Protein AF-K0SVZ2-F1 (afdb_monomer_lite)

Structure (mmCIF, N/CA/C/O backbone):
data_AF-K0SVZ2-F1
#
_entry.id   AF-K0SVZ2-F1
#
loop_
_atom_site.group_PDB
_atom_site.id
_atom_site.type_symbol
_atom_site.label_atom_id
_atom_site.label_alt_id
_atom_site.label_comp_id
_atom_site.label_asym_id
_atom_site.label_entity_id
_atom_site.label_seq_id
_atom_site.pdbx_PDB_ins_code
_atom_site.Cartn_x
_atom_site.Cartn_y
_atom_site.Cartn_z
_atom_site.occupancy
_atom_site.B_iso_or_equiv
_atom_site.auth_seq_id
_atom_site.auth_comp_id
_atom_site.auth_asym_id
_atom_site.auth_atom_id
_atom_site.pdbx_PDB_model_num
ATOM 1 N N . MET A 1 1 ? 4.435 -9.686 -27.972 1.00 65.00 1 MET A N 1
ATOM 2 C CA . MET A 1 1 ? 3.279 -8.766 -27.845 1.00 65.00 1 MET A CA 1
ATOM 3 C C . MET A 1 1 ? 3.495 -7.707 -26.755 1.00 65.00 1 MET A C 1
ATOM 5 O O . MET A 1 1 ? 3.325 -6.538 -27.063 1.00 65.00 1 MET A O 1
ATOM 9 N N . ILE A 1 2 ? 3.956 -8.059 -25.541 1.00 68.69 2 ILE A N 1
ATOM 10 C CA . ILE A 1 2 ? 4.248 -7.086 -24.456 1.00 68.69 2 ILE A CA 1
ATOM 11 C C . ILE A 1 2 ? 5.462 -6.188 -24.760 1.00 68.69 2 ILE A C 1
ATOM 13 O O . ILE A 1 2 ? 5.360 -4.976 -24.628 1.00 68.69 2 ILE A O 1
ATOM 17 N N . GLN A 1 3 ? 6.573 -6.741 -25.267 1.00 72.69 3 GLN A N 1
ATOM 18 C CA . GLN A 1 3 ? 7.786 -5.956 -25.575 1.00 72.69 3 GLN A CA 1
ATOM 19 C C . GLN A 1 3 ? 7.547 -4.804 -26.568 1.00 72.69 3 GLN A C 1
ATOM 21 O O . GLN A 1 3 ? 8.156 -3.748 -26.441 1.00 72.69 3 GLN A O 1
ATOM 26 N N . ASN A 1 4 ? 6.634 -4.971 -27.530 1.00 72.94 4 ASN A N 1
ATOM 27 C CA . ASN A 1 4 ? 6.289 -3.905 -28.477 1.00 72.94 4 ASN A CA 1
ATOM 28 C C . ASN A 1 4 ? 5.489 -2.776 -27.810 1.00 72.94 4 ASN A C 1
ATOM 30 O O . ASN A 1 4 ? 5.633 -1.627 -28.204 1.00 72.94 4 ASN A O 1
ATOM 34 N N . ARG A 1 5 ? 4.683 -3.092 -26.788 1.00 75.81 5 ARG A N 1
ATOM 35 C CA . ARG A 1 5 ? 3.925 -2.103 -26.005 1.00 75.81 5 ARG A CA 1
ATOM 36 C C . ARG A 1 5 ? 4.822 -1.370 -25.009 1.00 75.81 5 ARG A C 1
ATOM 38 O O . ARG A 1 5 ? 4.695 -0.163 -24.869 1.00 75.81 5 ARG A O 1
ATOM 45 N N . VAL A 1 6 ? 5.798 -2.068 -24.420 1.00 74.81 6 VAL A N 1
ATOM 46 C CA . VAL A 1 6 ? 6.861 -1.442 -23.612 1.00 74.81 6 VAL A CA 1
ATOM 47 C C . VAL A 1 6 ? 7.663 -0.448 -24.459 1.00 74.81 6 VAL A C 1
ATOM 49 O O . VAL A 1 6 ? 7.842 0.690 -24.051 1.00 74.81 6 VAL A O 1
ATOM 52 N N . LYS A 1 7 ? 8.055 -0.821 -25.687 1.00 75.19 7 LYS A N 1
ATOM 53 C CA . LYS A 1 7 ? 8.712 0.102 -26.637 1.00 75.19 7 LYS A CA 1
ATOM 54 C C . LYS A 1 7 ? 7.839 1.293 -27.050 1.00 75.19 7 LYS A C 1
ATOM 56 O O . LYS A 1 7 ? 8.374 2.307 -27.478 1.00 75.19 7 LYS A O 1
ATOM 61 N N . ALA A 1 8 ? 6.519 1.160 -26.946 1.00 81.19 8 ALA A N 1
ATOM 62 C CA . ALA A 1 8 ? 5.560 2.223 -27.223 1.00 81.19 8 ALA A CA 1
ATOM 63 C C . ALA A 1 8 ? 5.221 3.072 -25.980 1.00 81.19 8 ALA A C 1
ATOM 65 O O . ALA A 1 8 ? 4.276 3.854 -26.038 1.00 81.19 8 ALA A O 1
ATOM 66 N N . ASN A 1 9 ? 5.960 2.920 -24.872 1.00 85.19 9 ASN A N 1
ATOM 67 C CA . ASN A 1 9 ? 5.709 3.587 -23.590 1.00 85.19 9 ASN A CA 1
ATOM 68 C C . ASN A 1 9 ? 4.281 3.382 -23.055 1.00 85.19 9 ASN A C 1
ATOM 70 O O . ASN A 1 9 ? 3.698 4.284 -22.461 1.00 85.19 9 ASN A O 1
ATOM 74 N N . ASP A 1 10 ? 3.701 2.196 -23.260 1.00 92.44 10 ASP A N 1
ATOM 75 C CA . ASP A 1 10 ? 2.416 1.847 -22.654 1.00 92.44 10 ASP A CA 1
ATOM 76 C C . ASP A 1 10 ? 2.603 1.626 -21.136 1.00 92.44 10 ASP A C 1
ATOM 78 O O . ASP A 1 10 ? 3.259 0.646 -20.751 1.00 92.44 10 ASP A O 1
ATOM 82 N N . PRO A 1 11 ? 2.025 2.483 -20.267 1.00 91.25 11 PRO A N 1
ATOM 83 C CA . PRO A 1 11 ? 2.201 2.390 -18.819 1.00 91.25 11 PRO A CA 1
ATOM 84 C C . PRO A 1 11 ? 1.787 1.032 -18.246 1.00 91.25 11 PRO A C 1
ATOM 86 O O . PRO A 1 11 ? 2.435 0.520 -17.334 1.00 91.25 11 PRO A O 1
ATOM 89 N N . LEU A 1 12 ? 0.735 0.410 -18.793 1.00 91.44 12 LEU A N 1
ATOM 90 C CA . LEU A 1 12 ? 0.271 -0.900 -18.334 1.00 91.44 12 LEU A CA 1
ATOM 91 C C . LEU A 1 12 ? 1.289 -1.986 -18.674 1.00 91.44 12 LEU A C 1
ATOM 93 O O . LEU A 1 12 ? 1.567 -2.858 -17.854 1.00 91.44 12 LEU A O 1
ATOM 97 N N . ALA A 1 13 ? 1.870 -1.934 -19.874 1.00 91.94 13 ALA A N 1
ATOM 98 C CA . ALA A 1 13 ? 2.870 -2.908 -20.296 1.00 91.94 13 ALA A CA 1
ATOM 99 C C . ALA A 1 13 ? 4.167 -2.781 -19.483 1.00 91.94 13 ALA A C 1
ATOM 101 O O . ALA A 1 13 ? 4.749 -3.801 -19.116 1.00 91.94 13 ALA A O 1
ATOM 102 N N . ILE A 1 14 ? 4.588 -1.549 -19.181 1.00 92.75 14 ILE A N 1
ATOM 103 C CA . ILE A 1 14 ? 5.748 -1.257 -18.327 1.00 92.75 14 ILE A CA 1
ATOM 104 C C . ILE A 1 14 ? 5.503 -1.778 -16.906 1.00 92.75 14 ILE A C 1
ATOM 106 O O . ILE A 1 14 ? 6.320 -2.533 -16.382 1.00 92.75 14 ILE A O 1
ATOM 110 N N . HIS A 1 15 ? 4.340 -1.486 -16.317 1.00 93.50 15 HIS A N 1
ATOM 111 C CA . HIS A 1 15 ? 3.960 -2.016 -15.006 1.00 93.50 15 HIS A CA 1
ATOM 112 C C . HIS A 1 15 ? 3.927 -3.549 -14.982 1.00 93.50 15 HIS A C 1
ATOM 114 O O . HIS A 1 15 ? 4.463 -4.170 -14.065 1.00 93.50 15 HIS A O 1
ATOM 120 N N . HIS A 1 16 ? 3.357 -4.185 -16.008 1.00 93.12 16 HIS A N 1
ATOM 121 C CA . HIS A 1 16 ? 3.367 -5.643 -16.112 1.00 93.12 16 HIS A CA 1
ATOM 122 C C . HIS A 1 16 ? 4.784 -6.213 -16.205 1.00 93.12 16 HIS A C 1
ATOM 124 O O . HIS A 1 16 ? 5.052 -7.251 -15.602 1.00 93.12 16 HIS A O 1
ATOM 130 N N . LEU A 1 17 ? 5.697 -5.548 -16.913 1.00 92.50 17 LEU A N 1
ATOM 131 C CA . LEU A 1 17 ? 7.099 -5.955 -16.950 1.00 92.50 17 LEU A CA 1
ATOM 132 C C . LEU A 1 17 ? 7.754 -5.831 -15.566 1.00 92.50 17 LEU A C 1
ATOM 134 O O . LEU A 1 17 ? 8.456 -6.753 -15.157 1.00 92.50 17 LEU A O 1
ATOM 138 N N . GLY A 1 18 ? 7.465 -4.758 -14.822 1.00 93.31 18 GLY A N 1
ATOM 139 C CA . GLY A 1 18 ? 7.916 -4.596 -13.437 1.00 93.31 18 GLY A CA 1
ATOM 140 C C . GLY A 1 18 ? 7.448 -5.742 -12.538 1.00 93.31 18 GLY A C 1
ATOM 141 O O . GLY A 1 18 ? 8.243 -6.324 -11.805 1.00 93.31 18 GLY A O 1
ATOM 142 N N . LEU A 1 19 ? 6.185 -6.171 -12.668 1.00 93.12 19 LEU A N 1
ATOM 143 C CA . LEU A 1 19 ? 5.674 -7.351 -11.955 1.00 93.12 19 LEU A CA 1
ATOM 144 C C . LEU A 1 19 ? 6.422 -8.637 -12.336 1.00 93.12 19 LEU A C 1
ATOM 146 O O . LEU A 1 19 ? 6.677 -9.469 -11.469 1.00 93.12 19 LEU A O 1
ATOM 150 N N . CYS A 1 20 ? 6.798 -8.800 -13.608 1.00 93.38 20 CYS A N 1
ATOM 151 C CA . CYS A 1 20 ? 7.550 -9.974 -14.050 1.00 93.38 20 CYS A CA 1
ATOM 152 C C . CYS A 1 20 ? 8.951 -10.028 -13.427 1.00 93.38 20 CYS A C 1
ATOM 154 O O . CYS A 1 20 ? 9.360 -11.108 -13.005 1.00 93.38 20 CYS A O 1
ATOM 156 N N . TYR A 1 21 ? 9.649 -8.889 -13.330 1.00 93.62 21 TYR A N 1
ATOM 157 C CA . TYR A 1 21 ? 10.942 -8.798 -12.639 1.00 93.62 21 TYR A CA 1
ATOM 158 C C . TYR A 1 21 ? 10.810 -8.977 -11.128 1.00 93.62 21 TYR A C 1
ATOM 160 O O . TYR A 1 21 ? 11.647 -9.630 -10.520 1.00 93.62 21 TYR A O 1
ATOM 168 N N . ARG A 1 22 ? 9.733 -8.480 -10.519 1.00 91.19 22 ARG A N 1
ATOM 169 C CA . ARG A 1 22 ? 9.470 -8.686 -9.090 1.00 91.19 22 ARG A CA 1
ATOM 170 C C . ARG A 1 22 ? 9.273 -10.168 -8.748 1.00 91.19 22 ARG A C 1
ATOM 172 O O . ARG A 1 22 ? 9.804 -10.677 -7.762 1.00 91.19 22 ARG A O 1
ATOM 179 N N . ASP A 1 23 ? 8.478 -10.865 -9.558 1.00 89.69 23 ASP A N 1
ATOM 180 C CA . ASP A 1 23 ? 8.083 -12.248 -9.281 1.00 89.69 23 ASP A CA 1
ATOM 181 C C . ASP A 1 23 ? 9.070 -13.284 -9.842 1.00 89.69 23 ASP A C 1
ATOM 183 O O . ASP A 1 23 ? 9.100 -14.412 -9.350 1.00 89.69 23 ASP A O 1
ATOM 187 N N . GLY A 1 24 ? 9.907 -12.908 -10.816 1.00 89.94 24 GLY A N 1
ATOM 188 C CA . GLY A 1 24 ? 10.819 -13.822 -11.509 1.00 89.94 24 GLY A CA 1
ATOM 189 C C . GLY A 1 24 ? 10.078 -14.781 -12.443 1.00 89.94 24 GLY A C 1
ATOM 190 O O . GLY A 1 24 ? 10.291 -15.992 -12.408 1.00 89.94 24 GLY A O 1
ATOM 191 N N . ASN A 1 25 ? 9.142 -14.248 -13.232 1.00 90.25 25 ASN A N 1
ATOM 192 C CA . ASN A 1 25 ? 8.256 -15.034 -14.093 1.00 90.25 25 ASN A CA 1
ATOM 193 C C . ASN A 1 25 ? 8.609 -14.893 -15.581 1.00 90.25 25 ASN A C 1
ATOM 195 O O . ASN A 1 25 ? 9.320 -13.983 -15.998 1.00 90.25 25 ASN A O 1
ATOM 199 N N . HIS A 1 26 ? 8.071 -15.793 -16.412 1.00 86.25 26 HIS A N 1
ATOM 200 C CA . HIS A 1 26 ? 8.246 -15.780 -17.876 1.00 86.25 26 HIS A CA 1
ATOM 201 C C . HIS A 1 26 ? 9.707 -15.888 -18.354 1.00 86.25 26 HIS A C 1
ATOM 203 O O . HIS A 1 26 ? 10.053 -15.371 -19.415 1.00 86.25 26 HIS A O 1
ATOM 209 N N . GLY A 1 27 ? 10.552 -16.585 -17.587 1.00 85.44 27 GLY A N 1
ATOM 210 C CA . GLY A 1 27 ? 11.973 -16.759 -17.904 1.00 85.44 27 GLY A CA 1
ATOM 211 C C . GLY A 1 27 ? 12.846 -15.559 -17.531 1.00 85.44 27 GLY A C 1
ATOM 212 O O . GLY A 1 27 ? 13.993 -15.501 -17.961 1.00 85.44 27 GLY A O 1
ATOM 213 N N . LEU A 1 28 ? 12.309 -14.608 -16.760 1.00 90.25 28 LEU A N 1
ATOM 214 C CA . LEU A 1 28 ? 13.073 -13.527 -16.148 1.00 90.25 28 LEU A CA 1
ATOM 215 C C . LEU A 1 28 ? 13.474 -13.918 -14.727 1.00 90.25 28 LEU A C 1
ATOM 217 O O . LEU A 1 28 ? 12.681 -14.504 -13.993 1.00 90.25 28 LEU A O 1
ATOM 221 N N . GLU A 1 29 ? 14.699 -13.576 -14.345 1.00 91.31 29 GLU A N 1
ATOM 222 C CA . GLU A 1 29 ? 15.145 -13.678 -12.958 1.00 91.31 29 GLU A CA 1
ATOM 223 C C . GLU A 1 29 ? 14.556 -12.542 -12.119 1.00 91.31 29 GLU A C 1
ATOM 225 O O . GLU A 1 29 ? 14.142 -11.504 -12.648 1.00 91.31 29 GLU A O 1
ATOM 230 N N . LYS A 1 30 ? 14.496 -12.761 -10.803 1.00 92.06 30 LYS A N 1
ATOM 231 C CA . LYS A 1 30 ? 14.037 -11.733 -9.875 1.00 92.06 30 LYS A CA 1
ATOM 232 C C . LYS A 1 30 ? 15.029 -10.579 -9.840 1.00 92.06 30 LYS A C 1
ATOM 234 O O . LYS A 1 30 ? 16.208 -10.796 -9.582 1.00 92.06 30 LYS A O 1
ATOM 239 N N . ASP A 1 31 ? 14.526 -9.374 -10.053 1.00 93.56 31 ASP A N 1
ATOM 240 C CA . ASP A 1 31 ? 15.309 -8.142 -10.049 1.00 93.56 31 ASP A CA 1
ATOM 241 C C . ASP A 1 31 ? 14.443 -7.010 -9.484 1.00 93.56 31 ASP A C 1
ATOM 243 O O . ASP A 1 31 ? 13.622 -6.402 -10.177 1.00 93.56 31 ASP A O 1
ATOM 247 N N . MET A 1 32 ? 14.570 -6.794 -8.175 1.00 92.25 32 MET A N 1
ATOM 248 C CA . MET A 1 32 ? 13.762 -5.819 -7.446 1.00 92.25 32 MET A CA 1
ATOM 249 C C . MET A 1 32 ? 14.129 -4.369 -7.786 1.00 92.25 32 MET A C 1
ATOM 251 O O . MET A 1 32 ? 13.193 -3.611 -8.044 1.00 92.25 32 MET A O 1
ATOM 255 N N . PRO A 1 33 ? 15.420 -3.978 -7.887 1.00 93.62 33 PRO A N 1
ATOM 256 C CA . PRO A 1 33 ? 15.803 -2.656 -8.392 1.00 93.62 33 PRO A CA 1
ATOM 257 C C . PRO A 1 33 ? 15.157 -2.335 -9.738 1.00 93.62 33 PRO A C 1
ATOM 259 O O . PRO A 1 33 ? 14.519 -1.297 -9.905 1.00 93.62 33 PRO A O 1
ATOM 262 N N . ARG A 1 34 ? 15.219 -3.277 -10.683 1.00 93.44 34 ARG A N 1
ATOM 263 C CA . ARG A 1 34 ? 14.624 -3.086 -12.005 1.00 93.44 34 ARG A CA 1
ATOM 264 C C . ARG A 1 34 ? 13.102 -3.017 -11.970 1.00 93.44 34 ARG A C 1
ATOM 266 O O . ARG A 1 34 ? 12.497 -2.303 -12.768 1.00 93.44 34 ARG A O 1
ATOM 273 N N . ALA A 1 35 ? 12.463 -3.755 -11.065 1.00 94.06 35 ALA A N 1
ATOM 274 C CA . ALA A 1 35 ? 11.027 -3.638 -10.852 1.00 94.06 35 ALA A CA 1
ATOM 275 C C . ALA A 1 35 ? 10.647 -2.234 -10.349 1.00 94.06 35 ALA A C 1
ATOM 277 O O . ALA A 1 35 ? 9.667 -1.680 -10.848 1.00 94.06 35 ALA A O 1
ATOM 278 N N . VAL A 1 36 ? 11.426 -1.648 -9.428 1.00 94.69 36 VAL A N 1
ATOM 279 C CA . VAL A 1 36 ? 11.222 -0.270 -8.940 1.00 94.69 36 VAL A CA 1
ATOM 280 C C . VAL A 1 36 ? 11.305 0.726 -10.091 1.00 94.69 36 VAL A C 1
ATOM 282 O O . VAL A 1 36 ? 10.336 1.448 -10.303 1.00 94.69 36 VAL A O 1
ATOM 285 N N . GLU A 1 37 ? 12.375 0.697 -10.889 1.00 95.12 37 GLU A N 1
ATOM 286 C CA . GLU A 1 37 ? 12.551 1.606 -12.037 1.00 95.12 37 GLU A CA 1
ATOM 287 C C . GLU A 1 37 ? 11.355 1.557 -13.003 1.00 95.12 37 GLU A C 1
ATOM 289 O O . GLU A 1 37 ? 10.846 2.580 -13.462 1.00 95.12 37 GLU A O 1
ATOM 294 N N . LEU A 1 38 ? 10.856 0.352 -13.294 1.00 95.25 38 LEU A N 1
ATOM 295 C CA . LEU A 1 38 ? 9.699 0.168 -14.170 1.00 95.25 38 LEU A CA 1
ATOM 296 C C . LEU A 1 38 ? 8.403 0.675 -13.528 1.00 95.25 38 LEU A C 1
ATOM 298 O O . LEU A 1 38 ? 7.547 1.228 -14.220 1.00 95.25 38 LEU A O 1
ATOM 302 N N . PHE A 1 39 ? 8.223 0.503 -12.219 1.00 96.19 39 PHE A N 1
ATOM 303 C CA . PHE A 1 39 ? 7.063 1.061 -11.530 1.00 96.19 39 PHE A CA 1
ATOM 304 C C . PHE A 1 39 ? 7.123 2.590 -11.449 1.00 96.19 39 PHE A C 1
ATOM 306 O O . PHE A 1 39 ? 6.091 3.223 -11.661 1.00 96.19 39 PHE A O 1
ATOM 313 N N . GLU A 1 40 ? 8.293 3.189 -11.220 1.00 95.19 40 GLU A N 1
ATOM 314 C CA . GLU A 1 40 ? 8.491 4.644 -11.273 1.00 95.19 40 GLU A CA 1
ATOM 315 C C . GLU A 1 40 ? 8.136 5.178 -12.660 1.00 95.19 40 GLU A C 1
ATOM 317 O O . GLU A 1 40 ? 7.279 6.053 -12.783 1.00 95.19 40 GLU A O 1
ATOM 322 N N . GLN A 1 41 ? 8.661 4.554 -13.717 1.00 95.00 41 GLN A N 1
ATOM 323 C CA . GLN A 1 41 ? 8.337 4.924 -15.092 1.00 95.00 41 GLN A CA 1
ATOM 324 C C . GLN A 1 41 ? 6.830 4.809 -15.386 1.00 95.00 41 GLN A C 1
ATOM 326 O O . GLN A 1 41 ? 6.236 5.687 -16.012 1.00 95.00 41 GLN A O 1
ATOM 331 N N . ALA A 1 42 ? 6.174 3.735 -14.936 1.00 93.94 42 ALA A N 1
ATOM 332 C CA . ALA A 1 42 ? 4.732 3.578 -15.113 1.00 93.94 42 ALA A CA 1
ATOM 333 C C . ALA A 1 42 ? 3.932 4.639 -14.335 1.00 93.94 42 ALA A C 1
ATOM 335 O O . ALA A 1 42 ? 2.911 5.119 -14.836 1.00 93.94 42 ALA A O 1
ATOM 336 N N . ALA A 1 43 ? 4.387 5.021 -13.138 1.00 94.12 43 ALA A N 1
ATOM 337 C CA . ALA A 1 43 ? 3.778 6.071 -12.328 1.00 94.12 43 ALA A CA 1
ATOM 338 C C . ALA A 1 43 ? 3.917 7.454 -12.987 1.00 94.12 43 ALA A C 1
ATOM 340 O O . ALA A 1 43 ? 2.929 8.184 -13.073 1.00 94.12 43 ALA A O 1
ATOM 341 N N . GLU A 1 44 ? 5.092 7.782 -13.533 1.00 94.25 44 GLU A N 1
ATOM 342 C CA . GLU A 1 44 ? 5.344 9.017 -14.293 1.00 94.25 44 GLU A CA 1
ATOM 343 C C . GLU A 1 44 ? 4.456 9.127 -15.537 1.00 94.25 44 GLU A C 1
ATOM 345 O O . GLU A 1 44 ? 3.956 10.201 -15.870 1.00 94.25 44 GLU A O 1
ATOM 350 N N . LEU A 1 45 ? 4.183 7.994 -16.189 1.00 92.19 45 LEU A N 1
ATOM 351 C CA . LEU A 1 45 ? 3.248 7.891 -17.311 1.00 92.19 45 LEU A CA 1
ATOM 352 C C . LEU A 1 45 ? 1.767 7.933 -16.882 1.00 92.19 45 LEU A C 1
ATOM 354 O O . LEU A 1 45 ? 0.870 7.809 -17.719 1.00 92.19 45 LEU A O 1
ATOM 358 N N . GLY A 1 46 ? 1.489 8.119 -15.590 1.00 90.94 46 GLY A N 1
ATOM 359 C CA . GLY A 1 46 ? 0.151 8.319 -15.038 1.00 90.94 46 GLY A CA 1
ATOM 360 C C . GLY A 1 46 ? -0.550 7.045 -14.565 1.00 90.94 46 GLY A C 1
ATOM 361 O O . GLY A 1 46 ? -1.746 7.090 -14.246 1.00 90.94 46 GLY A O 1
ATOM 362 N N . LEU A 1 47 ? 0.142 5.901 -14.491 1.00 93.19 47 LEU A N 1
ATOM 363 C CA . LEU A 1 47 ? -0.462 4.677 -13.974 1.00 93.19 47 LEU A CA 1
ATOM 364 C C . LEU A 1 47 ? -0.601 4.729 -12.456 1.00 93.19 47 LEU A C 1
ATOM 366 O O . LEU A 1 47 ? 0.321 4.449 -11.696 1.00 93.19 47 LEU A O 1
ATOM 370 N N . LYS A 1 48 ? -1.824 4.986 -12.008 1.00 92.62 48 LYS A N 1
ATOM 371 C CA . LYS A 1 48 ? -2.159 5.087 -10.583 1.00 92.62 48 LYS A CA 1
ATOM 372 C C . LYS A 1 48 ? -1.848 3.812 -9.790 1.00 92.62 48 LYS A C 1
ATOM 374 O O . LYS A 1 48 ? -1.498 3.906 -8.620 1.00 92.62 48 LYS A O 1
ATOM 379 N N . GLU A 1 49 ? -1.986 2.636 -10.408 1.00 91.69 49 GLU A N 1
ATOM 380 C CA . GLU A 1 49 ? -1.698 1.350 -9.753 1.00 91.69 49 GLU A CA 1
ATOM 381 C C . GLU A 1 49 ? -0.207 1.193 -9.417 1.00 91.69 49 GLU A C 1
ATOM 383 O O . GLU A 1 49 ? 0.133 0.578 -8.406 1.00 91.69 49 GLU A O 1
ATOM 388 N N . ALA A 1 50 ? 0.684 1.805 -10.204 1.00 94.06 50 ALA A N 1
ATOM 389 C CA . ALA A 1 50 ? 2.119 1.725 -9.967 1.00 94.06 50 ALA A CA 1
ATOM 390 C C . ALA A 1 50 ? 2.509 2.328 -8.609 1.00 94.06 50 ALA A C 1
ATOM 392 O O . ALA A 1 50 ? 3.354 1.768 -7.919 1.00 94.06 50 ALA A O 1
ATOM 393 N N . HIS A 1 51 ? 1.814 3.377 -8.153 1.00 95.44 51 HIS A N 1
ATOM 394 C CA . HIS A 1 51 ? 2.019 3.930 -6.813 1.00 95.44 51 HIS A CA 1
ATOM 395 C C . HIS A 1 51 ? 1.703 2.933 -5.695 1.00 95.44 51 HIS A C 1
ATOM 397 O O . HIS A 1 51 ? 2.404 2.907 -4.692 1.00 95.44 51 HIS A O 1
ATOM 403 N N . LEU A 1 52 ? 0.703 2.059 -5.854 1.00 94.56 52 LEU A N 1
ATOM 404 C CA . LEU A 1 52 ? 0.466 1.011 -4.858 1.00 94.56 52 LEU A CA 1
ATOM 405 C C . LEU A 1 52 ? 1.656 0.041 -4.794 1.00 94.56 52 LEU A C 1
ATOM 407 O O . LEU A 1 52 ? 2.033 -0.388 -3.708 1.00 94.56 52 LEU A O 1
ATOM 411 N N . LYS A 1 53 ? 2.255 -0.300 -5.944 1.00 94.69 53 LYS A N 1
ATOM 412 C CA . LYS A 1 53 ? 3.434 -1.176 -5.992 1.00 94.69 53 LYS A CA 1
ATOM 413 C C . LYS A 1 53 ? 4.665 -0.495 -5.409 1.00 94.69 53 LYS A C 1
ATOM 415 O O . LYS A 1 53 ? 5.312 -1.110 -4.576 1.00 94.69 53 LYS A O 1
ATOM 420 N N . LEU A 1 54 ? 4.937 0.759 -5.761 1.00 94.25 54 LEU A N 1
ATOM 421 C CA . LEU A 1 54 ? 6.042 1.533 -5.184 1.00 94.25 54 LEU A CA 1
ATOM 422 C C . LEU A 1 54 ? 5.903 1.687 -3.668 1.00 94.25 54 LEU A C 1
ATOM 424 O O . LEU A 1 54 ? 6.880 1.505 -2.952 1.00 94.25 54 LEU A O 1
ATOM 428 N N . GLY A 1 55 ? 4.682 1.928 -3.179 1.00 93.31 55 GLY A N 1
ATOM 429 C CA . GLY A 1 55 ? 4.391 1.945 -1.747 1.00 93.31 55 GLY A CA 1
ATOM 430 C C . GLY A 1 55 ? 4.834 0.656 -1.059 1.00 93.31 55 GLY A C 1
ATOM 431 O O . GLY A 1 55 ? 5.488 0.723 -0.029 1.00 93.31 55 GLY A O 1
ATOM 432 N N . TYR A 1 56 ? 4.560 -0.505 -1.668 1.00 91.69 56 TYR A N 1
ATOM 433 C CA . TYR A 1 56 ? 5.064 -1.781 -1.162 1.00 91.69 56 TYR A CA 1
ATOM 434 C C . TYR A 1 56 ? 6.583 -1.890 -1.228 1.00 91.69 56 TYR A C 1
ATOM 436 O O . TYR A 1 56 ? 7.168 -2.378 -0.274 1.00 91.69 56 TYR A O 1
ATOM 444 N N . MET A 1 57 ? 7.208 -1.480 -2.336 1.00 91.31 57 MET A N 1
ATOM 445 C CA . MET A 1 57 ? 8.649 -1.661 -2.557 1.00 91.31 57 MET A CA 1
ATOM 446 C C . MET A 1 57 ? 9.518 -0.912 -1.544 1.00 91.31 57 MET A C 1
ATOM 448 O O . MET A 1 57 ? 10.602 -1.389 -1.237 1.00 91.31 57 MET A O 1
ATOM 452 N N . PHE A 1 58 ? 9.046 0.225 -1.030 1.00 91.38 58 PHE A N 1
ATOM 453 C CA . PHE A 1 58 ? 9.763 1.014 -0.024 1.00 91.38 58 PHE A CA 1
ATOM 454 C C . PHE A 1 58 ? 9.298 0.749 1.416 1.00 91.38 58 PHE A C 1
ATOM 456 O O . PHE A 1 58 ? 9.831 1.352 2.347 1.00 91.38 58 PHE A O 1
ATOM 463 N N . ASP A 1 59 ? 8.294 -0.111 1.607 1.00 86.50 59 ASP A N 1
ATOM 464 C CA . ASP A 1 59 ? 7.713 -0.406 2.914 1.00 86.50 59 ASP A CA 1
ATOM 465 C C . ASP A 1 59 ? 8.707 -1.191 3.776 1.00 86.50 59 ASP A C 1
ATOM 467 O O . ASP A 1 59 ? 8.989 -2.356 3.511 1.00 86.50 59 ASP A O 1
ATOM 471 N N . GLU A 1 60 ? 9.205 -0.582 4.852 1.00 79.94 60 GLU A N 1
ATOM 472 C CA . GLU A 1 60 ? 10.187 -1.205 5.750 1.00 79.94 60 GLU A CA 1
ATOM 473 C C . GLU A 1 60 ? 9.676 -2.487 6.422 1.00 79.94 60 GLU A C 1
ATOM 475 O O . GLU A 1 60 ? 10.471 -3.305 6.892 1.00 79.94 60 GLU A O 1
ATOM 480 N N . THR A 1 61 ? 8.356 -2.699 6.462 1.00 74.62 61 THR A N 1
ATOM 481 C CA . THR A 1 61 ? 7.777 -3.950 6.967 1.00 74.62 61 THR A CA 1
ATOM 482 C C . THR A 1 61 ? 7.975 -5.126 6.006 1.00 74.62 61 THR A C 1
ATOM 484 O O . THR A 1 61 ? 7.822 -6.281 6.414 1.00 74.62 61 THR A O 1
ATOM 487 N N . ILE A 1 62 ? 8.349 -4.856 4.750 1.00 74.19 62 ILE A N 1
ATOM 488 C CA . ILE A 1 62 ? 8.588 -5.838 3.695 1.00 74.19 62 ILE A CA 1
ATOM 489 C C . ILE A 1 62 ? 9.995 -5.623 3.126 1.00 74.19 62 ILE A C 1
ATOM 491 O O . ILE A 1 62 ? 10.220 -4.773 2.276 1.00 74.19 62 ILE A O 1
ATOM 495 N N . ALA A 1 63 ? 10.960 -6.431 3.563 1.00 73.75 63 ALA A N 1
ATOM 496 C CA . ALA A 1 63 ? 12.309 -6.361 3.012 1.00 73.75 63 ALA A CA 1
ATOM 497 C C . ALA A 1 63 ? 12.377 -7.015 1.622 1.00 73.75 63 ALA A C 1
ATOM 499 O O . ALA A 1 63 ? 11.985 -8.175 1.452 1.00 73.75 63 ALA A O 1
ATOM 500 N N . TYR A 1 64 ? 12.929 -6.286 0.653 1.00 81.31 64 TYR A N 1
ATOM 501 C CA . TYR A 1 64 ? 13.245 -6.793 -0.675 1.00 81.31 64 TYR A CA 1
ATOM 502 C C . TYR A 1 64 ? 14.746 -6.711 -0.938 1.00 81.31 64 TYR A C 1
ATOM 504 O O . TYR A 1 64 ? 15.365 -5.667 -0.745 1.00 81.31 64 TYR A O 1
ATOM 512 N N . ASP A 1 65 ? 15.332 -7.810 -1.411 1.00 82.19 65 ASP A N 1
ATOM 513 C CA . ASP A 1 65 ? 16.758 -7.850 -1.726 1.00 82.19 65 ASP A CA 1
ATOM 514 C C . ASP A 1 65 ? 17.104 -6.814 -2.808 1.00 82.19 65 ASP A C 1
ATOM 516 O O . ASP A 1 65 ? 16.526 -6.815 -3.898 1.00 82.19 65 ASP A O 1
ATOM 520 N N . GLY A 1 66 ? 18.065 -5.938 -2.504 1.00 81.25 66 GLY A N 1
ATOM 521 C CA . GLY A 1 66 ? 18.570 -4.920 -3.428 1.00 81.25 66 GLY A CA 1
ATOM 522 C C . GLY A 1 66 ? 17.759 -3.623 -3.494 1.00 81.25 66 GLY A C 1
ATOM 523 O O . GLY A 1 66 ? 18.134 -2.745 -4.262 1.00 81.25 66 GLY A O 1
ATOM 524 N N . VAL A 1 67 ? 16.690 -3.467 -2.709 1.00 85.50 67 VAL A N 1
ATOM 525 C CA . VAL A 1 67 ? 15.938 -2.205 -2.621 1.00 85.50 67 VAL A CA 1
ATOM 526 C C . VAL A 1 67 ? 16.153 -1.589 -1.248 1.00 85.50 67 VAL A C 1
ATOM 528 O O . VAL A 1 67 ? 15.893 -2.224 -0.227 1.00 85.50 67 VAL A O 1
ATOM 531 N N . ASP A 1 68 ? 16.628 -0.346 -1.232 1.00 87.12 68 ASP A N 1
ATOM 532 C CA . ASP A 1 68 ? 16.718 0.430 -0.002 1.00 87.12 68 ASP A CA 1
ATOM 533 C C . ASP A 1 68 ? 15.308 0.840 0.429 1.00 87.12 68 ASP A C 1
ATOM 535 O O . ASP A 1 68 ? 14.591 1.527 -0.305 1.00 87.12 68 ASP A O 1
ATOM 539 N N . ASN A 1 69 ? 14.908 0.409 1.622 1.00 84.31 69 ASN A N 1
ATOM 540 C CA . ASN A 1 69 ? 13.620 0.793 2.181 1.00 84.31 69 ASN A CA 1
ATOM 541 C C . ASN A 1 69 ? 13.621 2.287 2.534 1.00 84.31 69 ASN A C 1
ATOM 543 O O . ASN A 1 69 ? 14.619 2.827 3.016 1.00 84.31 69 ASN A O 1
ATOM 547 N N . ASP A 1 70 ? 12.481 2.942 2.330 1.00 91.38 70 ASP A N 1
ATOM 548 C CA . ASP A 1 70 ? 12.279 4.345 2.679 1.00 91.38 70 ASP A CA 1
ATOM 549 C C . ASP A 1 70 ? 10.817 4.546 3.068 1.00 91.38 70 ASP A C 1
ATOM 551 O O . ASP A 1 70 ? 9.927 4.718 2.225 1.00 91.38 70 ASP A O 1
ATOM 555 N N . MET A 1 71 ? 10.561 4.541 4.377 1.00 90.75 71 MET A N 1
ATOM 556 C CA . MET A 1 71 ? 9.202 4.658 4.889 1.00 90.75 71 MET A CA 1
ATOM 557 C C . MET A 1 71 ? 8.493 5.942 4.455 1.00 90.75 71 MET A C 1
ATOM 559 O O . MET A 1 71 ? 7.267 5.957 4.316 1.00 90.75 71 MET A O 1
ATOM 563 N N . SER A 1 72 ? 9.243 7.023 4.233 1.00 93.31 72 SER A N 1
ATOM 564 C CA . SER A 1 72 ? 8.665 8.304 3.827 1.00 93.31 72 SER A CA 1
ATOM 565 C C . SER A 1 72 ? 8.135 8.207 2.400 1.00 93.31 72 SER A C 1
ATOM 567 O O . SER A 1 72 ? 6.978 8.551 2.153 1.00 93.31 72 SER A O 1
ATOM 569 N N . LYS A 1 73 ? 8.918 7.621 1.484 1.00 93.38 73 LYS A N 1
ATOM 570 C CA . LYS A 1 73 ? 8.466 7.331 0.112 1.00 93.38 73 LYS A CA 1
ATOM 571 C C . LYS A 1 73 ? 7.298 6.352 0.081 1.00 93.38 73 LYS A C 1
ATOM 573 O O . LYS A 1 73 ? 6.359 6.540 -0.696 1.00 93.38 73 LYS A O 1
ATOM 578 N N . ALA A 1 74 ? 7.319 5.329 0.938 1.00 94.12 74 ALA A N 1
ATOM 579 C CA . ALA A 1 74 ? 6.211 4.384 1.049 1.00 94.12 74 ALA A CA 1
ATOM 580 C C . ALA A 1 74 ? 4.901 5.108 1.405 1.00 94.12 74 ALA A C 1
ATOM 582 O O . ALA A 1 74 ? 3.882 4.923 0.732 1.00 94.12 74 ALA A O 1
ATOM 583 N N . ILE A 1 75 ? 4.939 5.987 2.415 1.00 95.31 75 ILE A N 1
ATOM 584 C CA . ILE A 1 75 ? 3.790 6.803 2.830 1.00 95.31 75 ILE A CA 1
ATOM 585 C C . ILE A 1 75 ? 3.315 7.699 1.686 1.00 95.31 75 ILE A C 1
ATOM 587 O O . ILE A 1 75 ? 2.121 7.694 1.393 1.00 95.31 75 ILE A O 1
ATOM 591 N N . GLU A 1 76 ? 4.206 8.417 1.002 1.00 96.31 76 GLU A N 1
ATOM 592 C CA . GLU A 1 76 ? 3.834 9.301 -0.113 1.00 96.31 76 GLU A CA 1
ATOM 593 C C . GLU A 1 76 ? 3.091 8.548 -1.226 1.00 96.31 76 GLU A C 1
ATOM 595 O O . GLU A 1 76 ? 2.025 8.970 -1.694 1.00 96.31 76 GLU A O 1
ATOM 600 N N . HIS A 1 77 ? 3.612 7.388 -1.623 1.00 96.94 77 HIS A N 1
ATOM 601 C CA . HIS A 1 77 ? 2.994 6.554 -2.645 1.00 96.94 77 HIS A CA 1
ATOM 602 C C . HIS A 1 77 ? 1.663 5.946 -2.192 1.00 96.94 77 HIS A C 1
ATOM 604 O O . HIS A 1 77 ? 0.692 5.948 -2.961 1.00 96.94 77 HIS A O 1
ATOM 610 N N . TYR A 1 78 ? 1.564 5.482 -0.945 1.00 96.44 78 TYR A N 1
ATOM 611 C CA . TYR A 1 78 ? 0.297 4.997 -0.411 1.00 96.44 78 TYR A CA 1
ATOM 612 C C . TYR A 1 78 ? -0.732 6.113 -0.239 1.00 96.44 78 TYR A C 1
ATOM 614 O O . TYR A 1 78 ? -1.907 5.885 -0.517 1.00 96.44 78 TYR A O 1
ATOM 622 N N . GLU A 1 79 ? -0.342 7.323 0.159 1.00 96.50 79 GLU A N 1
ATOM 623 C CA . GLU A 1 79 ? -1.249 8.471 0.221 1.00 96.50 79 GLU A CA 1
ATOM 624 C C . GLU A 1 79 ? -1.798 8.820 -1.157 1.00 96.50 79 GLU A C 1
ATOM 626 O O . GLU A 1 79 ? -3.001 9.070 -1.304 1.00 96.50 79 GLU A O 1
ATOM 631 N N . PHE A 1 80 ? -0.942 8.804 -2.181 1.00 95.94 80 PHE A N 1
ATOM 632 C CA . PHE A 1 80 ? -1.378 9.002 -3.554 1.00 95.94 80 PHE A CA 1
ATOM 633 C C . PHE A 1 80 ? -2.387 7.925 -3.969 1.00 95.94 80 PHE A C 1
ATOM 635 O O . PHE A 1 80 ? -3.497 8.248 -4.400 1.00 95.94 80 PHE A O 1
ATOM 642 N N . ALA A 1 81 ? -2.059 6.644 -3.784 1.00 94.56 81 ALA A N 1
ATOM 643 C CA . ALA A 1 81 ? -2.952 5.539 -4.128 1.00 94.56 81 ALA A CA 1
ATOM 644 C C . ALA A 1 81 ? -4.269 5.585 -3.319 1.00 94.56 81 ALA A C 1
ATOM 646 O O . ALA A 1 81 ? -5.357 5.401 -3.870 1.00 94.56 81 ALA A O 1
ATOM 647 N N . ALA A 1 82 ? -4.213 5.930 -2.034 1.00 94.62 82 ALA A N 1
ATOM 648 C CA . ALA A 1 82 ? -5.384 6.106 -1.183 1.00 94.62 82 ALA A CA 1
ATOM 649 C C . ALA A 1 82 ? -6.310 7.220 -1.695 1.00 94.62 82 ALA A C 1
ATOM 651 O O . ALA A 1 82 ? -7.530 7.032 -1.728 1.00 94.62 82 ALA A O 1
ATOM 652 N N . LYS A 1 83 ? -5.760 8.357 -2.146 1.00 94.38 83 LYS A N 1
ATOM 653 C CA . LYS A 1 83 ? -6.531 9.447 -2.779 1.00 94.38 83 LYS A CA 1
ATOM 654 C C . LYS A 1 83 ? -7.223 8.989 -4.065 1.00 94.38 83 LYS A C 1
ATOM 656 O O . LYS A 1 83 ? -8.326 9.442 -4.346 1.00 94.38 83 LYS A O 1
ATOM 661 N N . GLN A 1 84 ? -6.624 8.049 -4.797 1.00 91.94 84 GLN A N 1
ATOM 662 C CA . GLN A 1 84 ? -7.215 7.443 -5.998 1.00 91.94 84 GLN A CA 1
ATOM 663 C C . GLN A 1 84 ? -8.232 6.328 -5.701 1.00 91.94 84 GLN A C 1
ATOM 665 O O . GLN A 1 84 ? -8.781 5.746 -6.632 1.00 91.94 84 GLN A O 1
ATOM 670 N N . GLY A 1 85 ? -8.505 6.031 -4.428 1.00 90.00 85 GLY A N 1
ATOM 671 C CA . GLY A 1 85 ? -9.516 5.053 -4.031 1.00 90.00 85 GLY A CA 1
ATOM 672 C C . GLY A 1 85 ? -8.984 3.643 -3.782 1.00 90.00 85 GLY A C 1
ATOM 673 O O . GLY A 1 85 ? -9.778 2.770 -3.442 1.00 90.00 85 GLY A O 1
ATOM 674 N N . TYR A 1 86 ? -7.670 3.408 -3.874 1.00 93.88 86 TYR A N 1
ATOM 675 C CA . TYR A 1 86 ? -7.103 2.098 -3.553 1.00 93.88 86 TYR A CA 1
ATOM 676 C C . TYR A 1 86 ? -7.260 1.806 -2.060 1.00 93.88 86 TYR A C 1
ATOM 678 O O . TYR A 1 86 ? -6.573 2.373 -1.207 1.00 93.88 86 TYR A O 1
ATOM 686 N N . VAL A 1 87 ? -8.186 0.901 -1.747 1.00 95.19 87 VAL A N 1
ATOM 687 C CA . VAL A 1 87 ? -8.542 0.544 -0.369 1.00 95.19 87 VAL A CA 1
ATOM 688 C C . VAL A 1 87 ? -7.359 -0.093 0.360 1.00 95.19 87 VAL A C 1
ATOM 690 O O . VAL A 1 87 ? -7.073 0.248 1.503 1.00 95.19 87 VAL A O 1
ATOM 693 N N . ILE A 1 88 ? -6.598 -0.919 -0.357 1.00 94.31 88 ILE A N 1
ATOM 694 C CA . ILE A 1 88 ? -5.378 -1.558 0.138 1.00 94.31 88 ILE A CA 1
ATOM 695 C C . ILE A 1 88 ? -4.338 -0.517 0.590 1.00 94.31 88 ILE A C 1
ATOM 697 O O . ILE A 1 88 ? -3.762 -0.653 1.663 1.00 94.31 88 ILE A O 1
ATOM 701 N N . ALA A 1 89 ? -4.152 0.574 -0.164 1.00 95.25 89 ALA A N 1
ATOM 702 C CA . ALA A 1 89 ? -3.233 1.642 0.235 1.00 95.25 89 ALA A CA 1
ATOM 703 C C . ALA A 1 89 ? -3.680 2.329 1.536 1.00 95.25 89 ALA A C 1
ATOM 705 O O . ALA A 1 89 ? -2.859 2.624 2.402 1.00 95.25 89 ALA A O 1
ATOM 706 N N . ARG A 1 90 ? -4.995 2.539 1.714 1.00 95.69 90 ARG A N 1
ATOM 707 C CA . ARG A 1 90 ? -5.545 3.053 2.979 1.00 95.69 90 ARG A CA 1
ATOM 708 C C . ARG A 1 90 ? -5.303 2.089 4.134 1.00 95.69 90 ARG A C 1
ATOM 710 O O . ARG A 1 90 ? -4.956 2.549 5.215 1.00 95.69 90 ARG A O 1
ATOM 717 N N . HIS A 1 91 ? -5.474 0.787 3.923 1.00 96.44 91 HIS A N 1
ATOM 718 C CA . HIS A 1 91 ? -5.171 -0.213 4.944 1.00 96.44 91 HIS A CA 1
ATOM 719 C C . HIS A 1 91 ? -3.693 -0.173 5.355 1.00 96.44 91 HIS A C 1
ATOM 721 O O . HIS A 1 91 ? -3.406 -0.108 6.551 1.00 96.44 91 HIS A O 1
ATOM 727 N N . ASN A 1 92 ? -2.776 -0.120 4.385 1.00 95.44 92 ASN A N 1
ATOM 728 C CA . ASN A 1 92 ? -1.341 -0.071 4.659 1.00 95.44 92 ASN A CA 1
ATOM 729 C C . ASN A 1 92 ? -0.959 1.198 5.430 1.00 95.44 92 ASN A C 1
ATOM 731 O O . ASN A 1 92 ? -0.288 1.094 6.447 1.00 95.44 92 ASN A O 1
ATOM 735 N N . LEU A 1 93 ? -1.475 2.379 5.060 1.00 96.19 93 LEU A N 1
ATOM 736 C CA . LEU A 1 93 ? -1.281 3.600 5.862 1.00 96.19 93 LEU A CA 1
ATOM 737 C C . LEU A 1 93 ? -1.749 3.429 7.313 1.00 96.19 93 LEU A C 1
ATOM 739 O O . LEU A 1 93 ? -1.136 3.979 8.228 1.00 96.19 93 LEU A O 1
ATOM 743 N N . GLY A 1 94 ? -2.818 2.662 7.535 1.00 96.19 94 GLY A N 1
ATOM 744 C CA . GLY A 1 94 ? -3.273 2.301 8.873 1.00 96.19 94 GLY A CA 1
ATOM 745 C C . GLY A 1 94 ? -2.238 1.480 9.642 1.00 96.19 94 GLY A C 1
ATOM 746 O O . GLY A 1 94 ? -1.860 1.865 10.747 1.00 96.19 94 GLY A O 1
ATOM 747 N N . ALA A 1 95 ? -1.720 0.413 9.030 1.00 94.88 95 ALA A N 1
ATOM 748 C CA . ALA A 1 95 ? -0.699 -0.453 9.622 1.00 94.88 95 ALA A CA 1
ATOM 749 C C . ALA A 1 95 ? 0.613 0.294 9.915 1.00 94.88 95 ALA A C 1
ATOM 751 O O . ALA A 1 95 ? 1.185 0.153 10.995 1.00 94.88 95 ALA A O 1
ATOM 752 N N . ILE A 1 96 ? 1.044 1.159 8.997 1.00 93.56 96 ILE A N 1
ATOM 753 C CA . ILE A 1 96 ? 2.225 2.014 9.162 1.00 93.56 96 ILE A CA 1
ATOM 754 C C . ILE A 1 96 ? 2.069 2.909 10.390 1.00 93.56 96 ILE A C 1
ATOM 756 O O . ILE A 1 96 ? 2.921 2.925 11.276 1.00 93.56 96 ILE A O 1
ATOM 760 N N . ASN A 1 97 ? 0.942 3.617 10.477 1.00 94.56 97 ASN A N 1
ATOM 761 C CA . ASN A 1 97 ? 0.669 4.491 11.610 1.00 94.56 97 ASN A CA 1
ATOM 762 C C . ASN A 1 97 ? 0.537 3.719 12.921 1.00 94.56 97 ASN A C 1
ATOM 764 O O . ASN A 1 97 ? 0.933 4.230 13.964 1.00 94.56 97 ASN A O 1
ATOM 768 N N . TYR A 1 98 ? 0.014 2.495 12.883 1.00 93.56 98 TYR A N 1
ATOM 769 C CA . TYR A 1 98 ? -0.058 1.635 14.056 1.00 93.56 98 TYR A CA 1
ATOM 770 C C . TYR A 1 98 ? 1.343 1.292 14.575 1.00 93.56 98 TYR A C 1
ATOM 772 O O . TYR A 1 98 ? 1.626 1.493 15.754 1.00 93.56 98 TYR A O 1
ATOM 780 N N . ASN A 1 99 ? 2.242 0.873 13.681 1.00 90.75 99 ASN A N 1
ATOM 781 C CA . ASN A 1 99 ? 3.625 0.529 14.018 1.00 90.75 99 ASN A CA 1
ATOM 782 C C . ASN A 1 99 ? 4.428 1.737 14.525 1.00 90.75 99 ASN A C 1
ATOM 784 O O . ASN A 1 99 ? 5.281 1.589 15.396 1.00 90.75 99 ASN A O 1
ATOM 788 N N . MET A 1 100 ? 4.117 2.942 14.038 1.00 90.94 100 MET A N 1
ATOM 789 C CA . MET A 1 100 ? 4.691 4.201 14.533 1.00 90.94 100 MET A CA 1
ATOM 790 C C . MET A 1 100 ? 4.094 4.668 15.877 1.00 90.94 100 MET A C 1
ATOM 792 O O . MET A 1 100 ? 4.502 5.703 16.399 1.00 90.94 100 MET A O 1
ATOM 796 N N . GLY A 1 101 ? 3.113 3.953 16.440 1.00 92.50 101 GLY A N 1
ATOM 797 C CA . GLY A 1 101 ? 2.412 4.338 17.673 1.00 92.50 101 GLY A CA 1
ATOM 798 C C . GLY A 1 101 ? 1.337 5.418 17.484 1.00 92.50 101 GLY A C 1
ATOM 799 O O . GLY A 1 101 ? 0.714 5.866 18.448 1.00 92.50 101 GLY A O 1
ATOM 800 N N . ASN A 1 102 ? 1.053 5.814 16.243 1.00 94.62 102 ASN A N 1
ATOM 801 C CA . ASN A 1 102 ? 0.031 6.792 15.875 1.00 94.62 102 ASN A CA 1
ATOM 802 C C . ASN A 1 102 ? -1.362 6.139 15.790 1.00 94.62 102 ASN A C 1
ATOM 804 O O . ASN A 1 102 ? -2.057 6.232 14.774 1.00 94.62 102 ASN A O 1
ATOM 808 N N . TYR A 1 103 ? -1.812 5.498 16.873 1.00 93.25 103 TYR A N 1
ATOM 809 C CA . TYR A 1 103 ? -3.040 4.685 16.910 1.00 93.25 103 TYR A CA 1
ATOM 810 C C . TYR A 1 103 ? -4.306 5.435 16.469 1.00 93.25 103 TYR A C 1
ATOM 812 O O . TYR A 1 103 ? -5.194 4.864 15.837 1.00 93.25 103 TYR A O 1
ATOM 820 N N . GLY A 1 104 ? -4.399 6.734 16.767 1.00 93.50 104 GLY A N 1
ATOM 821 C CA . GLY A 1 104 ? -5.527 7.558 16.330 1.00 93.50 104 GLY A CA 1
ATOM 822 C C . GLY A 1 104 ? -5.586 7.734 14.810 1.00 93.50 104 GLY A C 1
ATOM 823 O O . GLY A 1 104 ? -6.676 7.745 14.237 1.00 93.50 104 GLY A O 1
ATOM 824 N N . LEU A 1 105 ? -4.430 7.853 14.151 1.00 94.81 105 LEU A N 1
ATOM 825 C CA . LEU A 1 105 ? -4.346 7.961 12.696 1.00 94.81 105 LEU A CA 1
ATOM 826 C C . LEU A 1 105 ? -4.523 6.586 12.040 1.00 94.81 105 LEU A C 1
ATOM 828 O O . LEU A 1 105 ? -5.286 6.472 11.081 1.00 94.81 105 LEU A O 1
ATOM 832 N N . ALA A 1 106 ? -3.942 5.539 12.632 1.00 95.94 106 ALA A N 1
ATOM 833 C CA . ALA A 1 106 ? -4.151 4.152 12.221 1.00 95.94 106 ALA A CA 1
ATOM 834 C C . ALA A 1 106 ? -5.643 3.799 12.147 1.00 95.94 106 ALA A C 1
ATOM 836 O O . ALA A 1 106 ? -6.160 3.423 11.092 1.00 95.94 106 ALA A O 1
ATOM 837 N N . ARG A 1 107 ? -6.371 4.058 13.243 1.00 95.06 107 ARG A N 1
ATOM 838 C CA . ARG A 1 107 ? -7.817 3.828 13.332 1.00 95.06 107 ARG A CA 1
ATOM 839 C C . ARG A 1 107 ? -8.592 4.597 12.266 1.00 95.06 107 ARG A C 1
ATOM 841 O O . ARG A 1 107 ? -9.516 4.043 11.683 1.00 95.06 107 ARG A O 1
ATOM 848 N N . LYS A 1 108 ? -8.232 5.854 11.980 1.00 95.81 108 LYS A N 1
ATOM 849 C CA . LYS A 1 108 ? -8.885 6.650 10.924 1.00 95.81 108 LYS A CA 1
ATOM 850 C C . LYS A 1 108 ? -8.709 6.014 9.546 1.00 95.81 108 LYS A C 1
ATOM 852 O O . LYS A 1 108 ? -9.689 5.872 8.817 1.00 95.81 108 LYS A O 1
ATOM 857 N N . HIS A 1 109 ? -7.489 5.613 9.197 1.00 97.12 109 HIS A N 1
ATOM 858 C CA . HIS A 1 109 ? -7.206 4.961 7.919 1.00 97.12 109 HIS A CA 1
ATOM 859 C C . HIS A 1 109 ? -7.965 3.640 7.769 1.00 97.12 109 HIS A C 1
ATOM 861 O O . HIS A 1 109 ? -8.644 3.431 6.758 1.00 97.12 109 HIS A O 1
ATOM 867 N N . TRP A 1 110 ? -7.935 2.792 8.798 1.00 97.56 110 TRP A N 1
ATOM 868 C CA . TRP A 1 110 ? -8.687 1.541 8.805 1.00 97.56 110 TRP A CA 1
ATOM 869 C C . TRP A 1 110 ? -10.198 1.757 8.789 1.00 97.56 110 TRP A C 1
ATOM 871 O O . TRP A 1 110 ? -10.894 1.015 8.106 1.00 97.56 110 TRP A O 1
AT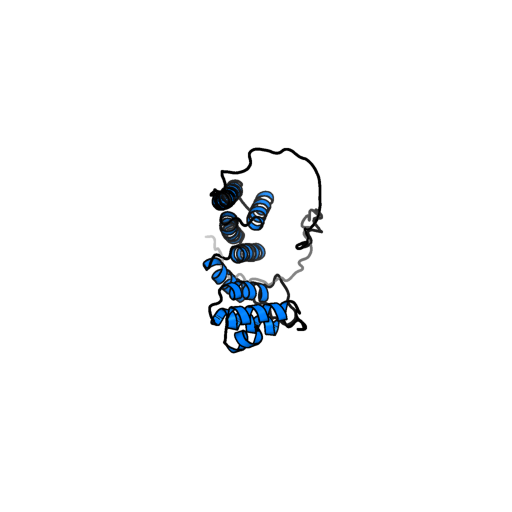OM 881 N N . MET A 1 111 ? -10.723 2.798 9.441 1.00 95.81 111 MET A N 1
ATOM 882 C CA . MET A 1 111 ? -12.156 3.110 9.419 1.00 95.81 111 MET A CA 1
ATOM 883 C C . MET A 1 111 ? -12.630 3.423 8.000 1.00 95.81 111 MET A C 1
ATOM 885 O O . MET A 1 111 ? -13.664 2.924 7.559 1.00 95.81 111 MET A O 1
ATOM 889 N N . ILE A 1 112 ? -11.863 4.233 7.266 1.00 95.38 112 ILE A N 1
ATOM 890 C CA . ILE A 1 112 ? -12.171 4.554 5.869 1.00 95.38 112 ILE A CA 1
ATOM 891 C C . ILE A 1 112 ? -12.078 3.287 5.012 1.00 95.38 112 ILE A C 1
ATOM 893 O O . ILE A 1 112 ? -12.962 3.033 4.205 1.00 95.38 112 ILE A O 1
ATOM 897 N N . SER A 1 113 ? -11.036 2.479 5.203 1.00 96.06 113 SER A N 1
ATOM 898 C CA . SER A 1 113 ? -10.838 1.221 4.477 1.00 96.06 113 SER A CA 1
ATOM 899 C C . SER A 1 113 ? -11.974 0.210 4.715 1.00 96.06 113 SER A C 1
ATOM 901 O O . SER A 1 113 ? -12.535 -0.340 3.767 1.00 96.06 113 SER A O 1
ATOM 903 N N . ALA A 1 114 ? -12.407 0.042 5.967 1.00 95.81 114 ALA A N 1
ATOM 904 C CA . ALA A 1 114 ? -13.530 -0.815 6.339 1.00 95.81 114 ALA A CA 1
ATOM 905 C C . ALA A 1 114 ? -14.855 -0.321 5.737 1.00 95.81 114 ALA A C 1
ATOM 907 O O . ALA A 1 114 ? -15.623 -1.118 5.203 1.00 95.81 114 ALA A O 1
ATOM 908 N N . LYS A 1 115 ? -15.096 0.999 5.741 1.00 94.31 115 LYS A N 1
ATOM 909 C CA . LYS A 1 115 ? -16.250 1.633 5.072 1.00 94.31 115 LYS A CA 1
ATOM 910 C C . LYS A 1 115 ? -16.248 1.462 3.551 1.00 94.31 115 LYS A C 1
ATOM 912 O O . LYS A 1 115 ? -17.285 1.652 2.934 1.00 94.31 115 LYS A O 1
ATOM 917 N N . LEU A 1 116 ? -15.112 1.103 2.956 1.00 92.31 116 LEU A N 1
ATOM 918 C CA . LEU A 1 116 ? -14.989 0.752 1.539 1.00 92.31 116 LEU A CA 1
ATOM 919 C C . LEU A 1 116 ? -15.084 -0.765 1.297 1.00 92.31 116 LEU A C 1
ATOM 921 O O . LEU A 1 116 ? -14.841 -1.220 0.185 1.00 92.31 116 LEU A O 1
ATOM 925 N N . GLY A 1 117 ? -15.431 -1.549 2.322 1.00 92.94 117 GLY A N 1
ATOM 926 C CA . GLY A 1 117 ? -15.648 -2.991 2.211 1.00 92.94 117 GLY A CA 1
ATOM 927 C C . GLY A 1 117 ? -14.405 -3.853 2.441 1.00 92.94 117 GLY A C 1
ATOM 928 O O . GLY A 1 117 ? -14.443 -5.044 2.146 1.00 92.94 117 GLY A O 1
ATOM 929 N N . PHE A 1 118 ? -13.305 -3.308 2.973 1.00 94.94 118 PHE A N 1
ATOM 930 C CA . PHE A 1 118 ? -12.116 -4.114 3.273 1.00 94.94 118 PHE A CA 1
ATOM 931 C C . PHE A 1 118 ? -12.198 -4.744 4.659 1.00 94.94 118 PHE A C 1
ATOM 933 O O . PHE A 1 118 ? -12.195 -4.054 5.683 1.00 94.94 118 PHE A O 1
ATOM 940 N N . LYS A 1 119 ? -12.288 -6.074 4.688 1.00 94.81 119 LYS A N 1
ATOM 941 C CA . LYS A 1 119 ? -12.546 -6.838 5.908 1.00 94.81 119 LYS A CA 1
ATOM 942 C C . LYS A 1 119 ? -11.356 -6.820 6.865 1.00 94.81 119 LYS A C 1
ATOM 944 O O . LYS A 1 119 ? -11.554 -6.728 8.068 1.00 94.81 119 LYS A O 1
ATOM 949 N N . GLU A 1 120 ? -10.137 -6.865 6.353 1.00 95.00 120 GLU A N 1
ATOM 950 C CA . GLU A 1 120 ? -8.923 -6.904 7.165 1.00 95.00 120 GLU A CA 1
ATOM 951 C C . GLU A 1 120 ? -8.818 -5.650 8.040 1.00 95.00 120 GLU A C 1
ATOM 953 O O . GLU A 1 120 ? -8.592 -5.756 9.237 1.00 95.00 120 GLU A O 1
ATOM 958 N N . SER A 1 121 ? -9.134 -4.469 7.493 1.00 96.44 121 SER A N 1
ATOM 959 C CA . SER A 1 121 ? -9.199 -3.235 8.290 1.00 96.44 121 SER A CA 1
ATOM 960 C C . SER A 1 121 ? -10.278 -3.253 9.373 1.00 96.44 121 SER A C 1
ATOM 962 O O . SER A 1 121 ? -10.116 -2.619 10.414 1.00 96.44 121 SER A O 1
ATOM 964 N N . LEU A 1 122 ? -11.392 -3.948 9.143 1.00 96.38 122 LEU A N 1
ATOM 965 C CA . LEU A 1 122 ? -12.417 -4.136 10.166 1.00 96.38 122 LEU A CA 1
ATOM 966 C C . LEU A 1 122 ? -11.918 -5.061 11.287 1.00 96.38 122 LEU A C 1
ATOM 968 O O . LEU A 1 122 ? -12.149 -4.774 12.464 1.00 96.38 122 LEU A O 1
ATOM 972 N N . ASP A 1 123 ? -11.225 -6.142 10.927 1.00 96.38 123 ASP A N 1
ATOM 973 C CA . ASP A 1 123 ? -10.607 -7.063 11.882 1.00 96.38 123 ASP A CA 1
ATOM 974 C C . ASP A 1 123 ? -9.504 -6.358 12.702 1.00 96.38 123 ASP A C 1
ATOM 976 O O . ASP A 1 123 ? -9.435 -6.562 13.914 1.00 96.38 123 ASP A O 1
ATOM 980 N N . ASP A 1 124 ? -8.732 -5.441 12.110 1.00 96.75 124 ASP A N 1
ATOM 981 C CA . ASP A 1 124 ? -7.739 -4.641 12.844 1.00 96.75 124 ASP A CA 1
ATOM 982 C C . ASP A 1 124 ? -8.387 -3.686 13.858 1.00 96.7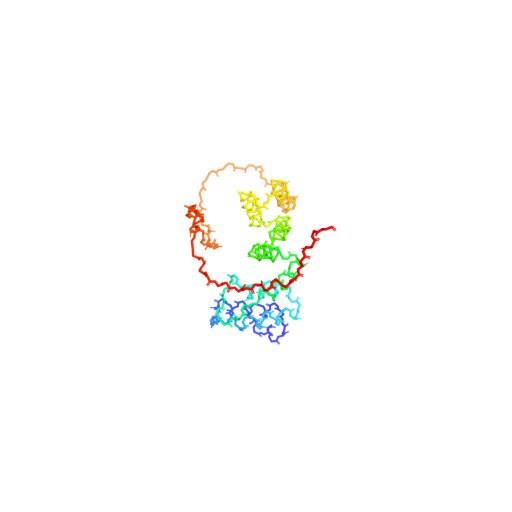5 124 ASP A C 1
ATOM 984 O O . ASP A 1 124 ? -7.948 -3.591 15.004 1.00 96.75 124 ASP A O 1
ATOM 988 N N . ILE A 1 125 ? -9.483 -3.007 13.493 1.00 95.75 125 ILE A N 1
ATOM 989 C CA . ILE A 1 125 ? -10.230 -2.146 14.432 1.00 95.75 125 ILE A CA 1
ATOM 990 C C . ILE A 1 125 ? -10.814 -2.973 15.583 1.00 95.75 125 ILE A C 1
ATOM 992 O O . ILE A 1 125 ? -10.865 -2.507 16.725 1.00 95.75 125 ILE A O 1
ATOM 996 N N . LYS A 1 126 ? -11.255 -4.203 15.301 1.00 95.56 126 LYS A N 1
ATOM 997 C CA . LYS A 1 126 ? -11.708 -5.139 16.331 1.00 95.56 126 LYS A CA 1
ATOM 998 C C . LYS A 1 126 ? -10.569 -5.501 17.280 1.00 95.56 126 LYS A C 1
ATOM 1000 O O . LYS A 1 126 ? -10.782 -5.464 18.490 1.00 95.56 126 LYS A O 1
ATOM 1005 N N . ASP A 1 127 ? -9.394 -5.832 16.753 1.00 95.31 127 ASP A N 1
ATOM 1006 C CA . ASP A 1 127 ? -8.216 -6.155 17.561 1.00 95.31 127 ASP A CA 1
AT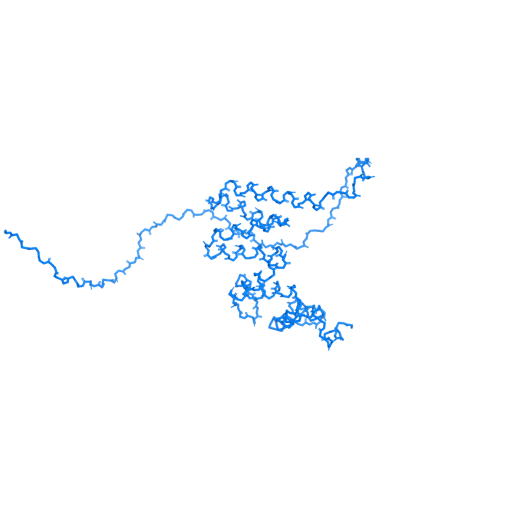OM 1007 C C . ASP A 1 127 ? -7.830 -4.943 18.444 1.00 95.31 127 ASP A C 1
ATOM 1009 O O . ASP A 1 127 ? -7.716 -5.100 19.661 1.00 95.31 127 ASP A O 1
ATOM 1013 N N . MET A 1 128 ? -7.825 -3.712 17.905 1.00 93.88 128 MET A N 1
ATOM 1014 C CA . MET A 1 128 ? -7.617 -2.482 18.696 1.00 93.88 128 MET A CA 1
ATOM 1015 C C . MET A 1 128 ? -8.637 -2.311 19.833 1.00 93.88 128 MET A C 1
ATOM 1017 O O . MET A 1 128 ? -8.289 -1.849 20.922 1.00 93.88 128 MET A O 1
ATOM 1021 N N . TYR A 1 129 ? -9.910 -2.640 19.598 1.00 93.56 129 TYR A N 1
ATOM 1022 C CA . TYR A 1 129 ? -10.947 -2.578 20.632 1.00 93.56 129 TYR A CA 1
ATOM 1023 C C . TYR A 1 129 ? -10.704 -3.612 21.737 1.00 93.56 129 TYR A C 1
ATOM 1025 O O . TYR A 1 129 ? -10.796 -3.281 22.919 1.00 93.56 129 TYR A O 1
ATOM 1033 N N . MET A 1 130 ? -10.360 -4.848 21.366 1.00 94.25 130 MET A N 1
ATOM 1034 C CA . MET A 1 130 ? -10.069 -5.923 22.321 1.00 94.25 130 MET A CA 1
ATOM 1035 C C . MET A 1 130 ? -8.853 -5.606 23.201 1.00 94.25 130 MET A C 1
ATOM 1037 O O . MET A 1 130 ? -8.805 -6.028 24.354 1.00 94.25 130 MET A O 1
ATOM 1041 N N . GLU A 1 131 ? -7.902 -4.836 22.676 1.00 92.50 131 GLU A N 1
ATOM 1042 C CA . GLU A 1 131 ? -6.715 -4.360 23.394 1.00 92.50 131 GLU A CA 1
ATOM 1043 C C . GLU A 1 131 ? -6.959 -3.063 24.191 1.00 92.50 131 GLU A C 1
ATOM 1045 O O . GLU A 1 131 ? -6.066 -2.581 24.883 1.00 92.50 131 GLU A O 1
ATOM 1050 N N . GLY A 1 132 ? -8.168 -2.492 24.130 1.00 90.75 132 GLY A N 1
ATOM 1051 C CA . GLY A 1 132 ? -8.531 -1.259 24.837 1.00 90.75 132 GLY A CA 1
ATOM 1052 C C . GLY A 1 132 ? -7.997 0.029 24.197 1.00 90.75 132 GLY A C 1
ATOM 1053 O O . GLY A 1 132 ? -8.087 1.094 24.804 1.00 90.75 132 GLY A O 1
ATOM 1054 N N . MET A 1 133 ? -7.466 -0.042 22.973 1.00 87.25 133 MET A N 1
ATOM 1055 C CA . MET A 1 133 ? -6.937 1.103 22.216 1.00 87.25 133 MET A CA 1
ATOM 1056 C C . MET A 1 133 ? -8.000 1.818 21.364 1.00 87.25 133 MET A C 1
ATOM 1058 O O . MET A 1 133 ? -7.775 2.928 20.873 1.00 87.25 133 MET A O 1
ATOM 1062 N N . ALA A 1 134 ? -9.160 1.188 21.169 1.00 89.06 134 ALA A N 1
ATOM 1063 C CA . ALA A 1 134 ? -10.311 1.752 20.469 1.00 89.06 134 ALA A CA 1
ATOM 1064 C C . ALA A 1 134 ? -11.589 1.626 21.305 1.00 89.06 134 ALA A C 1
ATOM 1066 O O . ALA A 1 134 ? -11.717 0.756 22.168 1.00 89.06 134 ALA A O 1
ATOM 1067 N N . LEU A 1 135 ? -12.560 2.499 21.037 1.00 89.62 135 LEU A N 1
ATOM 1068 C CA . LEU A 1 135 ? -13.848 2.467 21.714 1.00 89.62 135 LEU A CA 1
ATOM 1069 C C . LEU A 1 135 ? -14.769 1.427 21.072 1.00 89.62 135 LEU A C 1
ATOM 1071 O O . LEU A 1 135 ? -14.721 1.168 19.870 1.00 89.62 135 LEU A O 1
ATOM 1075 N N . LYS A 1 136 ? -15.708 0.896 21.861 1.00 91.50 136 LYS A N 1
ATOM 1076 C CA . LYS A 1 136 ? -16.778 0.027 21.343 1.00 91.50 136 LYS A CA 1
ATOM 1077 C C . LYS A 1 136 ? -17.590 0.713 20.234 1.00 91.50 136 LYS A C 1
ATOM 1079 O O . LYS A 1 136 ? -18.034 0.045 19.303 1.00 91.50 136 LYS A O 1
ATOM 1084 N N . SER A 1 137 ? -17.782 2.031 20.337 1.00 91.88 137 SER A N 1
ATOM 1085 C CA . SER A 1 137 ? -18.453 2.840 19.315 1.00 91.88 137 SER A CA 1
ATOM 1086 C C . SER A 1 137 ? -17.687 2.857 17.993 1.00 91.88 137 SER A C 1
ATOM 1088 O O . SER A 1 137 ? -18.322 2.732 16.953 1.00 91.88 137 SER A O 1
ATOM 1090 N N . ASP A 1 138 ? -16.350 2.929 18.028 1.00 90.69 138 ASP A N 1
ATOM 1091 C CA . ASP A 1 138 ? -15.517 2.910 16.820 1.00 90.69 138 ASP A CA 1
ATOM 1092 C C . ASP A 1 138 ? -15.696 1.582 16.070 1.00 90.69 138 ASP A C 1
ATOM 1094 O O . ASP A 1 138 ? -15.945 1.561 14.867 1.00 90.69 138 ASP A O 1
ATOM 1098 N N . TYR A 1 139 ? -15.633 0.456 16.787 1.00 92.44 139 TYR A N 1
ATOM 1099 C CA . TYR A 1 139 ? -15.829 -0.859 16.175 1.00 92.44 139 TYR A CA 1
ATOM 1100 C C . TYR A 1 139 ? -17.250 -1.039 15.619 1.00 92.44 139 TYR A C 1
ATOM 1102 O O . TYR A 1 139 ? -17.422 -1.545 14.509 1.00 92.44 139 TYR A O 1
ATOM 1110 N N . ALA A 1 140 ? -18.274 -0.591 16.352 1.00 93.94 140 ALA A N 1
ATOM 1111 C CA . ALA A 1 140 ? -19.654 -0.621 15.869 1.00 93.94 140 ALA A CA 1
ATOM 1112 C C . ALA A 1 140 ? -19.839 0.216 14.590 1.00 93.94 140 ALA A C 1
ATOM 1114 O O . ALA A 1 140 ? -20.516 -0.225 13.659 1.00 93.94 140 ALA A O 1
ATOM 1115 N N . GLU A 1 141 ? -19.204 1.387 14.516 1.00 94.75 141 GLU A N 1
ATOM 1116 C CA . GLU A 1 141 ? -19.217 2.236 13.325 1.00 94.75 141 GLU A CA 1
ATOM 1117 C C . GLU A 1 141 ? -18.525 1.558 12.133 1.00 94.75 141 GLU A C 1
ATOM 1119 O O . GLU A 1 141 ? -19.080 1.544 11.031 1.00 94.75 141 GLU A O 1
ATOM 1124 N N . ALA A 1 142 ? -17.359 0.942 12.348 1.00 93.50 142 ALA A N 1
ATOM 1125 C CA . ALA A 1 142 ? -16.635 0.205 11.312 1.00 93.50 142 ALA A CA 1
ATOM 1126 C C . ALA A 1 142 ? -17.462 -0.967 10.762 1.00 93.50 142 ALA A C 1
ATOM 1128 O O . ALA A 1 142 ? -17.583 -1.124 9.546 1.00 93.50 142 ALA A O 1
ATOM 1129 N N . MET A 1 143 ? -18.082 -1.752 11.651 1.00 93.56 143 MET A N 1
ATOM 1130 C CA . MET A 1 143 ? -18.972 -2.863 11.291 1.00 93.56 143 MET A CA 1
ATOM 1131 C C . MET A 1 143 ? -20.151 -2.392 10.442 1.00 93.56 143 MET A C 1
ATOM 1133 O O . MET A 1 143 ? -20.472 -3.017 9.430 1.00 93.56 143 MET A O 1
ATOM 1137 N N . HIS A 1 144 ? -20.798 -1.298 10.851 1.00 93.81 144 HIS A N 1
ATOM 1138 C CA . HIS A 1 144 ? -21.927 -0.722 10.127 1.00 93.81 144 HIS A CA 1
ATOM 1139 C C . HIS A 1 144 ? -21.506 -0.241 8.733 1.00 93.81 144 HIS A C 1
ATOM 1141 O O . HIS A 1 144 ? -22.149 -0.583 7.742 1.00 93.81 144 HIS A O 1
ATOM 1147 N N . GLY A 1 145 ? -20.388 0.484 8.646 1.00 92.88 145 GLY A N 1
ATOM 1148 C CA . GLY A 1 145 ? -19.813 0.939 7.382 1.00 92.88 145 GLY A CA 1
ATOM 1149 C C . GLY A 1 145 ? -19.503 -0.203 6.415 1.00 92.88 145 GLY A C 1
ATOM 1150 O O . GLY A 1 145 ? -19.930 -0.170 5.265 1.00 92.88 145 GLY A O 1
ATOM 1151 N N . TYR A 1 146 ? -18.824 -1.242 6.901 1.00 92.62 146 TYR A N 1
ATOM 1152 C CA . TYR A 1 146 ? -18.496 -2.435 6.119 1.00 92.62 146 TYR A CA 1
ATOM 1153 C C . TYR A 1 146 ? -19.747 -3.169 5.612 1.00 92.62 146 T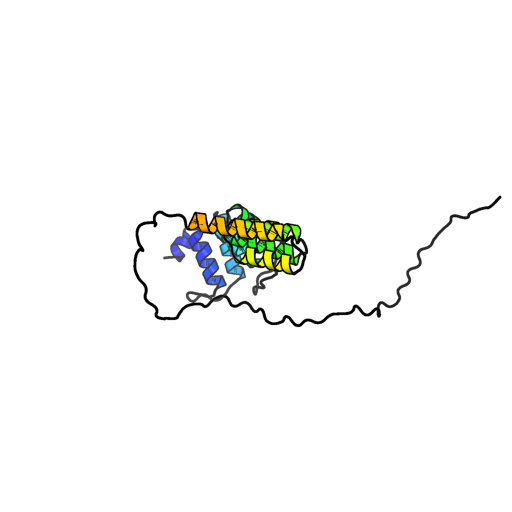YR A C 1
ATOM 1155 O O . TYR A 1 146 ? -19.814 -3.578 4.453 1.00 92.62 146 TYR A O 1
ATOM 1163 N N . HIS A 1 147 ? -20.772 -3.315 6.459 1.00 91.69 147 HIS A N 1
ATOM 1164 C CA . HIS A 1 147 ? -22.032 -3.936 6.048 1.00 91.69 147 HIS A CA 1
ATOM 1165 C C . HIS A 1 147 ? -22.750 -3.132 4.963 1.00 91.69 147 HIS A C 1
ATOM 1167 O O . HIS A 1 147 ? -23.301 -3.728 4.041 1.00 91.69 147 HIS A O 1
ATOM 1173 N N . ASN A 1 148 ? -22.742 -1.802 5.060 1.00 92.00 148 ASN A N 1
ATOM 1174 C CA . ASN A 1 148 ? -23.357 -0.943 4.052 1.00 92.00 148 ASN A CA 1
ATOM 1175 C C . ASN A 1 148 ? -22.624 -1.040 2.716 1.00 92.00 148 ASN A C 1
ATOM 1177 O O . ASN A 1 148 ? -23.281 -1.264 1.706 1.00 92.00 148 ASN A O 1
ATOM 1181 N N . ALA A 1 149 ? -21.288 -1.008 2.719 1.00 89.19 149 ALA A N 1
ATOM 1182 C CA . ALA A 1 149 ? -20.492 -1.211 1.510 1.00 89.19 149 ALA A CA 1
ATOM 1183 C C . ALA A 1 149 ? -20.846 -2.535 0.808 1.00 89.19 149 ALA A C 1
ATOM 1185 O O . ALA A 1 149 ? -21.077 -2.567 -0.398 1.00 89.19 149 ALA A O 1
ATOM 1186 N N . ASN A 1 150 ? -20.978 -3.626 1.568 1.00 85.25 150 ASN A N 1
ATOM 1187 C CA . ASN A 1 150 ? -21.338 -4.932 1.010 1.00 85.25 150 ASN A CA 1
ATOM 1188 C C . ASN A 1 150 ? -22.793 -5.016 0.532 1.00 85.25 150 ASN A C 1
ATOM 1190 O O . ASN A 1 150 ? -23.075 -5.720 -0.433 1.00 85.25 150 ASN A O 1
ATOM 1194 N N . LYS A 1 151 ? -23.724 -4.323 1.195 1.00 84.38 151 LYS A N 1
ATOM 1195 C CA . LYS A 1 151 ? -25.128 -4.252 0.764 1.00 84.38 151 LYS A CA 1
ATOM 1196 C C . LYS A 1 151 ? -25.299 -3.421 -0.498 1.00 84.38 151 LYS A C 1
ATOM 1198 O O . LYS A 1 151 ? -26.088 -3.808 -1.350 1.00 84.38 151 LYS A O 1
ATOM 1203 N N . GLU A 1 152 ? -24.573 -2.318 -0.632 1.00 75.75 152 GLU A N 1
ATOM 1204 C CA . GLU A 1 152 ? -24.557 -1.507 -1.853 1.00 75.75 152 GLU A CA 1
ATOM 1205 C C . GLU A 1 152 ? -23.936 -2.283 -3.018 1.00 75.75 152 GLU A C 1
ATOM 1207 O O . GLU A 1 152 ? -24.481 -2.276 -4.115 1.00 75.75 152 GLU A O 1
ATOM 1212 N N . MET A 1 153 ? -22.871 -3.050 -2.763 1.00 63.75 153 MET A N 1
ATOM 1213 C CA . MET A 1 153 ? -22.307 -3.984 -3.745 1.00 63.75 153 MET A CA 1
ATOM 1214 C C . MET A 1 153 ? -23.214 -5.198 -4.039 1.00 63.75 153 MET A C 1
ATOM 1216 O O . MET A 1 153 ? -23.013 -5.873 -5.046 1.00 63.75 153 MET A O 1
ATOM 1220 N N . GLY A 1 154 ? -24.187 -5.490 -3.166 1.00 59.47 154 GLY A N 1
ATOM 1221 C CA . GLY A 1 154 ? -25.072 -6.661 -3.221 1.00 59.47 154 GLY A CA 1
ATOM 1222 C C . GLY A 1 154 ? -26.556 -6.369 -3.492 1.00 59.47 154 GLY A C 1
ATOM 1223 O O . GLY A 1 154 ? -27.361 -7.293 -3.412 1.00 59.47 154 GLY A O 1
ATOM 1224 N N . SER A 1 155 ? -26.937 -5.123 -3.790 1.00 42.91 155 SER A N 1
ATOM 1225 C CA . SER A 1 155 ? -28.318 -4.724 -4.124 1.00 42.91 155 SER A CA 1
ATOM 1226 C C . SER A 1 155 ? -28.539 -4.696 -5.651 1.00 42.91 155 SER A C 1
ATOM 1228 O O . SER A 1 155 ? -27.590 -4.447 -6.391 1.00 42.91 155 SER A O 1
ATOM 1230 N N . PRO A 1 156 ? -29.753 -5.003 -6.153 1.00 54.88 156 PRO A N 1
ATOM 1231 C CA . PRO A 1 156 ? -29.910 -6.095 -7.114 1.00 54.88 156 PRO A CA 1
ATOM 1232 C C . PRO A 1 156 ? -30.589 -5.718 -8.446 1.00 54.88 156 PRO A C 1
ATOM 1234 O O . PRO A 1 156 ? -31.771 -5.403 -8.477 1.00 54.88 156 PRO A O 1
ATOM 1237 N N . ASP A 1 157 ? -29.910 -5.993 -9.562 1.00 43.47 157 ASP A N 1
ATOM 1238 C CA . ASP A 1 157 ? -30.552 -6.506 -10.794 1.00 43.47 157 ASP A CA 1
ATOM 1239 C C . ASP A 1 157 ? -30.825 -8.033 -10.697 1.00 43.47 157 ASP A C 1
ATOM 1241 O O . ASP A 1 157 ? -31.109 -8.713 -11.679 1.00 43.47 157 ASP A O 1
ATOM 1245 N N . MET A 1 158 ? -30.716 -8.617 -9.499 1.00 48.75 158 MET A N 1
ATOM 1246 C CA . MET A 1 158 ? -30.714 -10.066 -9.249 1.00 48.75 158 MET A CA 1
ATOM 1247 C C . MET A 1 158 ? -31.785 -10.517 -8.242 1.00 48.75 158 MET A C 1
ATOM 1249 O O . MET A 1 158 ? -31.601 -11.505 -7.537 1.00 48.75 158 MET A O 1
ATOM 1253 N N . GLU A 1 159 ? -32.934 -9.845 -8.186 1.00 39.47 159 GLU A N 1
ATOM 1254 C CA . GLU A 1 159 ? -34.125 -10.370 -7.504 1.00 39.47 159 GLU A CA 1
ATOM 1255 C C . GLU A 1 159 ? -35.115 -10.936 -8.536 1.00 39.47 159 GLU A C 1
ATOM 1257 O O . GLU A 1 159 ? -36.202 -10.415 -8.752 1.00 39.47 159 GLU A O 1
ATOM 1262 N N . SER A 1 160 ? -34.709 -11.990 -9.256 1.00 36.94 160 SER A N 1
ATOM 1263 C CA . SER A 1 160 ? -35.636 -12.746 -10.122 1.00 36.94 160 SER A CA 1
ATOM 1264 C C . SER A 1 160 ? -35.284 -14.216 -10.367 1.00 36.94 160 SER A C 1
ATOM 1266 O O . SER A 1 160 ? -35.904 -14.854 -11.209 1.00 36.94 160 SER A O 1
ATOM 1268 N N . THR A 1 161 ? -34.332 -14.818 -9.651 1.00 37.41 161 THR A N 1
ATOM 1269 C CA . THR A 1 161 ? -34.118 -16.275 -9.743 1.00 37.41 161 THR A CA 1
ATOM 1270 C C . THR A 1 161 ? -33.398 -16.816 -8.515 1.00 37.41 161 THR A C 1
ATOM 1272 O O . THR A 1 161 ? -32.171 -16.847 -8.470 1.00 37.41 161 THR A O 1
ATOM 1275 N N . ARG A 1 162 ? -34.164 -17.301 -7.533 1.00 38.66 162 ARG A N 1
ATOM 1276 C CA . ARG A 1 162 ? -33.919 -18.582 -6.834 1.00 38.66 162 ARG A CA 1
ATOM 1277 C C . ARG A 1 162 ? -34.955 -18.796 -5.731 1.00 38.66 162 ARG A C 1
ATOM 1279 O O . ARG A 1 162 ? -34.637 -18.967 -4.560 1.00 38.66 162 ARG A O 1
ATOM 1286 N N . GLU A 1 163 ? -36.212 -18.894 -6.148 1.00 37.94 163 GLU A N 1
ATOM 1287 C CA . GLU A 1 163 ? -37.058 -19.925 -5.558 1.00 37.94 163 GLU A CA 1
ATOM 1288 C C . GLU A 1 163 ? -36.522 -21.292 -6.010 1.00 37.94 163 GLU A C 1
ATOM 1290 O O . GLU A 1 163 ? -36.270 -21.522 -7.193 1.00 37.94 163 GLU A O 1
ATOM 1295 N N . GLY A 1 164 ? -36.338 -22.199 -5.051 1.00 36.84 164 GLY A N 1
ATOM 1296 C CA . GLY A 1 164 ? -36.177 -23.628 -5.301 1.00 36.84 164 GLY A CA 1
ATOM 1297 C C . GLY A 1 164 ? -34.752 -24.107 -5.581 1.00 36.84 164 GLY A C 1
ATOM 1298 O O . GLY A 1 164 ? -34.321 -24.195 -6.730 1.00 36.84 164 GLY A O 1
ATOM 1299 N N . LYS A 1 165 ? -34.076 -24.602 -4.540 1.00 34.94 165 LYS A N 1
ATOM 1300 C CA . LYS A 1 165 ? -33.839 -26.050 -4.373 1.00 34.94 165 LYS A CA 1
ATOM 1301 C C . LYS A 1 165 ? -32.883 -26.315 -3.217 1.00 34.94 165 LYS A C 1
ATOM 1303 O O . LYS A 1 165 ? -31.687 -26.048 -3.293 1.00 34.94 165 LYS A O 1
ATOM 1308 N N . ASP A 1 166 ? -33.433 -26.976 -2.210 1.00 40.03 166 ASP A N 1
ATOM 1309 C CA . ASP A 1 166 ? -32.702 -27.885 -1.348 1.00 40.03 166 ASP A CA 1
ATOM 1310 C C . ASP A 1 166 ? -31.894 -28.882 -2.190 1.00 40.03 166 ASP A C 1
ATOM 1312 O O . ASP A 1 166 ? -32.456 -29.606 -3.020 1.00 40.03 166 ASP A O 1
ATOM 1316 N N . ARG A 1 167 ? -30.583 -28.963 -1.941 1.00 33.41 167 ARG A N 1
ATOM 1317 C CA . ARG A 1 167 ? -29.857 -30.238 -1.860 1.00 33.41 167 ARG A CA 1
ATOM 1318 C C . ARG A 1 167 ? -28.442 -30.042 -1.308 1.00 33.41 167 ARG A C 1
ATOM 1320 O O . ARG A 1 167 ? -27.643 -29.274 -1.828 1.00 33.41 167 ARG A O 1
ATOM 1327 N N . LYS A 1 168 ? -28.181 -30.788 -0.234 1.00 31.30 168 LYS A N 1
ATOM 1328 C CA . LYS A 1 168 ? -26.880 -31.071 0.384 1.00 31.30 168 LYS A CA 1
ATOM 1329 C C . LYS A 1 168 ? -25.901 -31.681 -0.633 1.00 31.30 168 LYS A C 1
ATOM 1331 O O . LYS A 1 168 ? -26.344 -32.445 -1.487 1.00 31.30 168 LYS A O 1
ATOM 1336 N N . GLY A 1 169 ? -24.597 -31.466 -0.431 1.00 28.14 169 GLY A N 1
ATOM 1337 C CA . GLY A 1 169 ? -23.539 -32.328 -0.981 1.00 28.14 169 GLY A CA 1
ATOM 1338 C C . GLY A 1 169 ? -22.337 -31.587 -1.571 1.00 28.14 169 GLY A C 1
ATOM 1339 O O . GLY A 1 169 ? -22.399 -31.151 -2.709 1.00 28.14 169 GLY A O 1
ATOM 1340 N N . GLU A 1 170 ? -21.293 -31.460 -0.748 1.00 27.50 170 GLU A N 1
ATOM 1341 C CA . GLU A 1 170 ? -19.843 -31.559 -1.023 1.00 27.50 170 GLU A CA 1
ATOM 1342 C C . GLU A 1 170 ? -19.244 -31.189 -2.399 1.00 27.50 170 GLU A C 1
ATOM 1344 O O . GLU A 1 170 ? -19.632 -31.718 -3.435 1.00 27.50 170 GLU A O 1
ATOM 1349 N N . LEU A 1 171 ? -18.176 -30.371 -2.345 1.00 29.88 171 LEU A N 1
ATOM 1350 C CA . LEU A 1 171 ? -16.783 -30.607 -2.813 1.00 29.88 171 LEU A CA 1
ATOM 1351 C C . LEU A 1 171 ? -16.110 -29.222 -2.983 1.00 29.88 171 LEU A C 1
ATOM 1353 O O . LEU A 1 171 ? -16.567 -28.395 -3.759 1.00 29.88 171 LEU A O 1
ATOM 1357 N N . SER A 1 172 ? -15.218 -28.789 -2.086 1.00 27.34 172 SER A N 1
ATOM 1358 C CA . SER A 1 172 ? -13.769 -29.072 -2.007 1.00 27.34 172 SER A CA 1
ATOM 1359 C C . SER A 1 172 ? -12.920 -28.449 -3.134 1.00 27.34 172 SER A C 1
ATOM 1361 O O . SER A 1 172 ? -13.023 -28.865 -4.283 1.00 27.34 172 SER A O 1
ATOM 1363 N N . GLY A 1 173 ? -11.999 -27.550 -2.752 1.00 28.38 173 GLY A N 1
ATOM 1364 C CA . GLY A 1 173 ? -10.944 -26.953 -3.594 1.00 28.38 173 GLY A CA 1
ATOM 1365 C C . GLY A 1 173 ? -11.394 -25.628 -4.218 1.00 28.38 173 GLY A C 1
ATOM 1366 O O . GLY A 1 173 ? -12.333 -25.609 -4.990 1.00 28.38 173 GLY A O 1
ATOM 1367 N N . ILE A 1 174 ? -10.816 -24.458 -3.944 1.00 32.34 174 ILE A N 1
ATOM 1368 C CA . ILE A 1 174 ? -9.400 -24.097 -3.822 1.00 32.34 174 ILE A CA 1
ATOM 1369 C C . ILE A 1 174 ? -9.320 -22.860 -2.900 1.00 32.34 174 ILE A C 1
ATOM 1371 O O . ILE A 1 174 ? -9.826 -21.797 -3.240 1.00 32.34 174 ILE A O 1
ATOM 1375 N N . SER A 1 175 ? -8.665 -22.989 -1.743 1.00 31.97 175 SER A N 1
ATOM 1376 C CA . SER A 1 175 ? -8.237 -21.863 -0.895 1.00 31.97 175 SER A CA 1
ATOM 1377 C C . SER A 1 175 ? -6.757 -22.052 -0.571 1.00 31.97 175 SER A C 1
ATOM 1379 O O . SER A 1 175 ? -6.406 -22.938 0.206 1.00 31.97 175 SER A O 1
ATOM 1381 N N . ARG A 1 176 ? -5.899 -21.253 -1.210 1.00 30.11 176 ARG A N 1
ATOM 1382 C CA . ARG A 1 176 ? -4.473 -20.975 -0.924 1.00 30.11 176 ARG A CA 1
ATOM 1383 C C . ARG A 1 176 ? -4.107 -19.901 -1.949 1.00 30.11 176 ARG A C 1
ATOM 1385 O O . ARG A 1 176 ? -4.212 -20.166 -3.136 1.00 30.11 176 ARG A O 1
ATOM 1392 N N . VAL A 1 177 ? -3.896 -18.645 -1.589 1.00 28.77 177 VAL A N 1
ATOM 1393 C CA . VAL A 1 177 ? -2.786 -18.053 -0.827 1.00 28.77 177 VAL A CA 1
ATOM 1394 C C . VAL A 1 177 ? -3.404 -16.832 -0.126 1.00 28.77 177 VAL A C 1
ATOM 1396 O O . VAL A 1 177 ? -4.131 -16.096 -0.776 1.00 28.77 177 VAL A O 1
ATOM 1399 N N . THR A 1 178 ? -3.394 -16.711 1.202 1.00 29.52 178 THR A N 1
ATOM 1400 C CA . THR A 1 178 ? -2.317 -16.061 1.967 1.00 29.52 178 THR A CA 1
ATOM 1401 C C . THR A 1 178 ? -2.325 -16.620 3.394 1.00 29.52 178 THR A C 1
ATOM 1403 O O . THR A 1 178 ? -3.234 -16.352 4.174 1.00 29.52 178 THR A O 1
ATOM 1406 N N . GLN A 1 179 ? -1.326 -17.426 3.749 1.00 29.58 179 GLN A N 1
ATOM 1407 C CA . GLN A 1 179 ? -0.991 -17.694 5.147 1.00 29.58 179 GLN A CA 1
ATOM 1408 C C . GLN A 1 179 ? 0.232 -16.845 5.467 1.00 29.58 179 GLN A C 1
ATOM 1410 O O . GLN A 1 179 ? 1.338 -17.206 5.073 1.00 29.58 179 GLN A O 1
ATOM 1415 N N . PHE A 1 180 ? 0.039 -15.730 6.172 1.00 29.36 180 PHE A N 1
ATOM 1416 C CA . PHE A 1 180 ? 1.125 -15.121 6.927 1.00 29.36 180 PHE A CA 1
ATOM 1417 C C . PHE A 1 180 ? 0.919 -15.425 8.411 1.00 29.36 180 PHE A C 1
ATOM 1419 O O . PHE A 1 180 ? -0.141 -15.213 8.998 1.00 29.36 180 PHE A O 1
ATOM 1426 N N . SER A 1 181 ? 1.950 -16.063 8.945 1.00 31.42 181 SER A N 1
ATOM 1427 C CA . SER A 1 181 ? 2.135 -16.623 10.275 1.00 31.42 181 SER A CA 1
ATOM 1428 C C . SER A 1 181 ? 1.566 -15.777 11.429 1.00 31.42 181 SER A C 1
ATOM 1430 O O . SER A 1 181 ? 2.168 -14.800 11.858 1.00 31.42 181 SER A O 1
ATOM 1432 N N . ARG A 1 182 ? 0.455 -16.225 12.034 1.00 35.78 182 ARG A N 1
ATOM 1433 C CA . ARG A 1 182 ? 0.173 -16.001 13.464 1.00 35.78 182 ARG A CA 1
ATOM 1434 C C . ARG A 1 182 ? 0.629 -17.251 14.229 1.00 35.78 182 ARG A C 1
ATOM 1436 O O . ARG A 1 182 ? -0.164 -18.155 14.482 1.00 35.78 182 ARG A O 1
ATOM 1443 N N . ARG A 1 183 ? 1.910 -17.324 14.600 1.00 31.22 183 ARG A N 1
ATOM 1444 C CA . ARG A 1 183 ? 2.427 -18.279 15.598 1.00 31.22 183 ARG A CA 1
ATOM 1445 C C . ARG A 1 183 ? 3.327 -17.530 16.575 1.00 31.22 183 ARG A C 1
ATOM 1447 O O . ARG A 1 183 ? 4.398 -17.085 16.192 1.00 31.22 183 ARG A O 1
ATOM 1454 N N . GLY A 1 184 ? 2.867 -17.394 17.822 1.00 27.00 184 GLY A N 1
ATOM 1455 C CA . GLY A 1 184 ? 3.669 -16.820 18.907 1.00 27.00 184 GLY A CA 1
ATOM 1456 C C . GLY A 1 184 ? 2.939 -15.934 19.922 1.00 27.00 184 GLY A C 1
ATOM 1457 O O . GLY A 1 184 ? 3.557 -15.025 20.453 1.00 27.00 184 GLY A O 1
ATOM 1458 N N . ARG A 1 185 ? 1.652 -16.159 20.230 1.00 37.22 185 ARG A N 1
ATOM 1459 C CA . ARG A 1 185 ? 1.051 -15.595 21.455 1.00 37.22 185 ARG A CA 1
ATOM 1460 C C . ARG A 1 185 ? 1.384 -16.508 22.636 1.00 37.22 185 ARG A C 1
ATOM 1462 O O . ARG A 1 185 ? 0.684 -17.485 22.880 1.00 37.22 185 ARG A O 1
ATOM 1469 N N . GLY A 1 186 ? 2.475 -16.193 23.329 1.00 26.55 186 GLY A N 1
ATOM 1470 C CA . GLY A 1 186 ? 2.785 -16.687 24.666 1.00 26.55 186 GLY A CA 1
ATOM 1471 C C . GLY A 1 186 ? 2.603 -15.550 25.663 1.00 26.55 186 GLY A C 1
ATOM 1472 O O . GLY A 1 186 ? 3.396 -14.618 25.696 1.00 26.55 186 GLY A O 1
ATOM 1473 N N . SER A 1 187 ? 1.548 -15.624 26.464 1.00 37.06 187 SER A N 1
ATOM 1474 C CA . SER A 1 187 ? 1.320 -14.785 27.636 1.00 37.06 187 SER A CA 1
ATOM 1475 C C . SER A 1 187 ? 2.488 -14.908 28.620 1.00 37.06 187 SER A C 1
ATOM 1477 O O . SER A 1 187 ? 2.595 -15.917 29.312 1.00 37.06 187 SER A O 1
ATOM 1479 N N . HIS A 1 188 ? 3.349 -13.894 28.697 1.00 29.39 188 HIS A N 1
ATOM 1480 C CA . HIS A 1 188 ? 4.244 -13.689 29.834 1.00 29.39 188 HIS A CA 1
ATOM 1481 C C . HIS A 1 188 ? 4.022 -12.280 30.376 1.00 29.39 188 HIS A C 1
ATOM 1483 O O . HIS A 1 188 ? 4.387 -11.279 29.766 1.00 29.39 188 HIS A O 1
ATOM 1489 N N . SER A 1 189 ? 3.378 -12.240 31.541 1.00 31.59 189 SER A N 1
ATOM 1490 C CA . SER A 1 189 ? 3.418 -11.118 32.469 1.00 31.59 189 SER A CA 1
ATOM 1491 C C . SER A 1 189 ? 4.885 -10.801 32.766 1.00 31.59 189 SER A C 1
ATOM 1493 O O . SER A 1 189 ? 5.580 -11.604 33.385 1.00 31.59 189 SER A O 1
ATOM 1495 N N . LEU A 1 190 ? 5.373 -9.658 32.289 1.00 29.66 190 LEU A N 1
ATOM 1496 C CA . LEU A 1 190 ? 6.654 -9.108 32.713 1.00 29.66 190 LEU A CA 1
ATOM 1497 C C . LEU A 1 190 ? 6.378 -8.060 33.786 1.00 29.66 190 LEU A C 1
ATOM 1499 O O . LEU A 1 190 ? 6.112 -6.892 33.516 1.00 29.66 190 LEU A O 1
ATOM 1503 N N . THR A 1 191 ? 6.447 -8.512 35.034 1.00 30.16 191 THR A N 1
ATOM 1504 C CA . THR A 1 191 ? 6.786 -7.670 36.177 1.00 30.16 191 THR A CA 1
ATOM 1505 C C . THR A 1 191 ? 8.109 -6.961 35.880 1.00 30.16 191 THR A C 1
ATOM 1507 O O . THR A 1 191 ? 9.158 -7.603 35.817 1.00 30.16 191 THR A O 1
ATOM 1510 N N . LEU A 1 192 ? 8.064 -5.643 35.680 1.00 30.11 192 LEU A N 1
ATOM 1511 C CA . LEU A 1 192 ? 9.247 -4.788 35.581 1.00 30.11 192 LEU A CA 1
ATOM 1512 C C . LEU A 1 192 ? 9.985 -4.802 36.925 1.00 30.11 192 LEU A C 1
ATOM 1514 O O . LEU A 1 192 ? 9.584 -4.158 37.894 1.00 30.11 192 LEU A O 1
ATOM 1518 N N . ASN A 1 193 ? 11.057 -5.588 36.972 1.00 25.77 193 ASN A N 1
ATOM 1519 C CA . ASN A 1 193 ? 11.975 -5.676 38.093 1.00 25.77 193 ASN A CA 1
ATOM 1520 C C . ASN A 1 193 ? 12.941 -4.480 38.029 1.00 25.77 193 ASN A C 1
ATOM 1522 O O . ASN A 1 193 ? 13.667 -4.305 37.051 1.00 25.77 193 ASN A O 1
ATOM 1526 N N . LYS A 1 194 ? 12.920 -3.631 39.061 1.00 37.16 194 LYS A N 1
ATOM 1527 C CA . LYS A 1 194 ? 13.880 -2.538 39.262 1.00 37.16 194 LYS A CA 1
ATOM 1528 C C . LYS A 1 194 ? 15.258 -3.128 39.568 1.00 37.16 194 LYS A C 1
ATOM 1530 O O . LYS A 1 194 ? 15.503 -3.492 40.710 1.00 37.16 194 LYS A O 1
ATOM 1535 N N . ALA A 1 195 ? 16.169 -3.159 38.602 1.00 31.88 195 ALA A N 1
ATOM 1536 C CA . ALA A 1 195 ? 17.611 -3.143 38.856 1.00 31.88 195 ALA A CA 1
ATOM 1537 C C . ALA A 1 195 ? 18.378 -2.914 37.549 1.00 31.88 195 ALA A C 1
ATOM 1539 O O . ALA A 1 195 ? 17.986 -3.428 36.511 1.00 31.88 195 ALA A O 1
ATOM 1540 N N . GLN A 1 196 ? 19.505 -2.205 37.660 1.00 33.97 196 GLN A N 1
ATOM 1541 C CA . GLN A 1 196 ? 20.503 -1.928 36.614 1.00 33.97 196 GLN A CA 1
ATOM 1542 C C . GLN A 1 196 ? 20.223 -0.741 35.681 1.00 33.97 196 GLN A C 1
ATOM 1544 O O . GLN A 1 196 ? 20.111 -0.882 34.473 1.00 33.97 196 GLN A O 1
ATOM 1549 N N . PHE A 1 197 ? 20.299 0.468 36.239 1.00 35.09 197 PHE A N 1
ATOM 1550 C CA . PHE A 1 197 ? 21.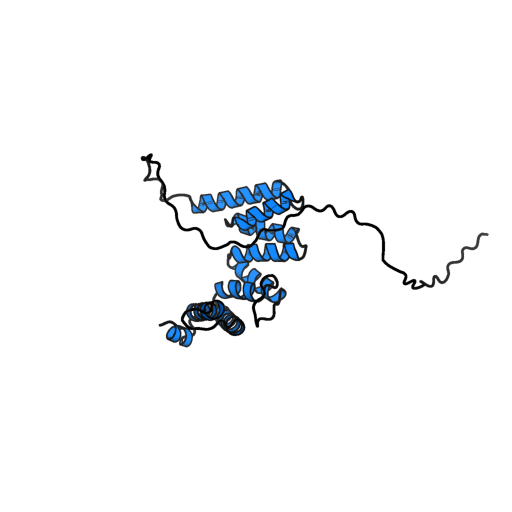117 1.503 35.603 1.00 35.09 197 PHE A CA 1
ATOM 1551 C C . PHE A 1 197 ? 22.111 2.032 36.634 1.00 35.09 197 PHE A C 1
ATOM 1553 O O . PHE A 1 197 ? 21.741 2.631 37.643 1.00 35.09 197 PHE A O 1
ATOM 1560 N N . GLY A 1 198 ? 23.383 1.710 36.406 1.00 29.67 198 GLY A N 1
ATOM 1561 C CA . GLY A 1 198 ? 24.502 2.199 37.190 1.00 29.67 198 GLY A CA 1
ATOM 1562 C C . GLY A 1 198 ? 24.796 3.661 36.870 1.00 29.67 198 GLY A C 1
ATOM 1563 O 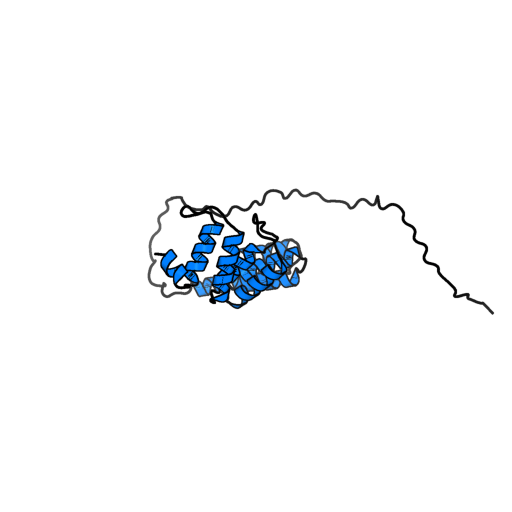O . GLY A 1 198 ? 24.911 4.040 35.710 1.00 29.67 198 GLY A O 1
ATOM 1564 N N . SER A 1 199 ? 24.912 4.448 37.939 1.00 33.12 199 SER A N 1
ATOM 1565 C CA . SER A 1 199 ? 25.900 5.510 38.151 1.00 33.12 199 SER A CA 1
ATOM 1566 C C . SER A 1 199 ? 26.490 6.180 36.900 1.00 33.12 199 SER A C 1
ATOM 1568 O O . SER A 1 199 ? 27.493 5.723 36.352 1.00 33.12 199 SER A O 1
ATOM 1570 N N . LYS A 1 200 ? 25.939 7.344 36.547 1.00 35.44 200 LYS A N 1
ATOM 1571 C CA . LYS A 1 200 ? 26.735 8.515 36.153 1.00 35.44 200 LYS A CA 1
ATOM 1572 C C . LYS A 1 200 ? 26.103 9.760 36.771 1.00 35.44 200 LYS A C 1
ATOM 1574 O O . LYS A 1 200 ? 25.148 10.322 36.248 1.00 35.44 200 LYS A O 1
ATOM 1579 N N . THR A 1 201 ? 26.629 10.146 37.926 1.00 32.59 201 THR A N 1
ATOM 1580 C CA . THR A 1 201 ? 26.429 11.451 38.554 1.00 32.59 201 THR A CA 1
ATOM 1581 C C . THR A 1 201 ? 27.129 12.515 37.710 1.00 32.59 201 THR A C 1
ATOM 1583 O O . THR A 1 201 ? 28.354 12.517 37.615 1.00 32.59 201 THR A O 1
ATOM 1586 N N . LEU A 1 202 ? 26.357 13.406 37.093 1.00 35.81 202 LEU A N 1
ATOM 1587 C CA . LEU A 1 202 ? 26.833 14.705 36.625 1.00 35.81 202 LEU A CA 1
ATOM 1588 C C . LEU A 1 202 ? 26.200 15.754 37.537 1.00 35.81 202 LEU A C 1
ATOM 1590 O O . LEU A 1 202 ? 24.980 15.907 37.580 1.00 35.81 202 LEU A O 1
ATOM 1594 N N . GLU A 1 203 ? 27.061 16.381 38.331 1.00 31.66 203 GLU A N 1
ATOM 1595 C CA . GLU A 1 203 ? 26.754 17.442 39.280 1.00 31.66 203 GLU A CA 1
ATOM 1596 C C . GLU A 1 203 ? 26.130 18.641 38.557 1.00 31.66 203 GLU A C 1
ATOM 1598 O O . GLU A 1 203 ? 26.727 19.224 37.651 1.00 31.66 203 GLU A O 1
ATOM 1603 N N . ILE A 1 204 ? 24.926 19.029 38.975 1.00 40.97 204 ILE A N 1
ATOM 1604 C CA . ILE A 1 204 ? 24.358 20.332 38.638 1.00 40.97 204 ILE A CA 1
ATOM 1605 C C . ILE A 1 204 ? 24.838 21.306 39.714 1.00 40.97 204 ILE A C 1
ATOM 1607 O O . ILE A 1 204 ? 24.406 21.243 40.864 1.00 40.97 204 ILE A O 1
ATOM 1611 N N . ASN A 1 205 ? 25.745 22.199 39.322 1.00 31.05 205 ASN A N 1
ATOM 1612 C CA . ASN A 1 205 ? 26.163 23.367 40.092 1.00 31.05 205 ASN A CA 1
ATOM 1613 C C . ASN A 1 205 ? 24.947 24.270 40.369 1.00 31.05 205 ASN A C 1
ATOM 1615 O O . ASN A 1 205 ? 24.504 25.016 39.496 1.00 31.05 205 ASN A O 1
ATOM 1619 N N . ALA A 1 206 ? 24.412 24.215 41.588 1.00 36.94 206 ALA A N 1
ATOM 1620 C CA . ALA A 1 206 ? 23.449 25.185 42.096 1.00 36.94 206 ALA A CA 1
ATOM 1621 C C . ALA A 1 206 ? 24.210 26.367 42.720 1.00 36.94 206 ALA A C 1
ATOM 1623 O O . ALA A 1 206 ? 24.552 26.365 43.901 1.00 36.94 206 ALA A O 1
ATOM 1624 N N . MET A 1 207 ? 24.497 27.380 41.902 1.00 38.47 207 MET A N 1
ATOM 1625 C CA . MET A 1 207 ? 24.928 28.694 42.374 1.00 38.47 207 MET A CA 1
ATOM 1626 C C . MET A 1 207 ? 23.719 29.478 42.909 1.00 38.47 207 MET A C 1
ATOM 1628 O O . MET A 1 207 ? 22.777 29.748 42.174 1.00 38.47 207 MET A O 1
ATOM 1632 N N . HIS A 1 208 ? 23.822 29.879 44.179 1.00 38.72 208 HIS A N 1
ATOM 1633 C CA . HIS A 1 208 ? 23.246 31.086 44.783 1.00 38.72 208 HIS A CA 1
ATOM 1634 C C . HIS A 1 208 ? 21.734 31.347 44.657 1.00 38.72 208 HIS A C 1
ATOM 1636 O O . HIS A 1 208 ? 21.305 32.020 43.730 1.00 38.72 208 HIS A O 1
ATOM 1642 N N . VAL A 1 209 ? 20.985 31.057 45.732 1.00 42.94 209 VAL A N 1
ATOM 1643 C CA . VAL A 1 209 ? 20.127 32.069 46.387 1.00 42.94 209 VAL A CA 1
ATOM 1644 C C . VAL A 1 209 ? 20.165 31.823 47.901 1.00 42.94 209 VAL A C 1
ATOM 1646 O O . VAL A 1 209 ? 19.554 30.891 48.415 1.00 42.94 209 VAL A O 1
ATOM 1649 N N . PHE A 1 210 ? 20.932 32.652 48.610 1.00 41.38 210 PHE A N 1
ATOM 1650 C CA . PHE A 1 210 ? 20.922 32.745 50.069 1.00 41.38 210 PHE A CA 1
ATOM 1651 C C . PHE A 1 210 ? 19.623 33.421 50.521 1.00 41.38 210 PHE A C 1
ATOM 1653 O O . PHE A 1 210 ? 19.314 34.526 50.077 1.00 41.38 210 PHE A O 1
ATOM 1660 N N . GLY A 1 211 ? 18.905 32.781 51.443 1.00 36.41 211 GLY A N 1
ATOM 1661 C CA . GLY A 1 211 ? 17.991 33.469 52.344 1.00 36.41 211 GLY A CA 1
ATOM 1662 C C . GLY A 1 211 ? 18.783 34.123 53.477 1.00 36.41 211 GLY A C 1
ATOM 1663 O O . GLY A 1 211 ? 19.658 33.490 54.067 1.00 36.41 211 GLY A O 1
ATOM 1664 N N . ILE A 1 212 ? 18.466 35.378 53.784 1.00 50.22 212 ILE A N 1
ATOM 1665 C CA . ILE A 1 212 ? 18.796 36.016 55.059 1.00 50.22 212 ILE A CA 1
ATOM 1666 C C . ILE A 1 212 ? 17.468 36.279 55.769 1.00 50.22 212 ILE A C 1
ATOM 1668 O O . ILE A 1 212 ? 16.563 36.893 55.209 1.00 50.22 212 ILE A O 1
ATOM 1672 N N . VAL A 1 213 ? 17.375 35.745 56.985 1.00 52.12 213 VAL A N 1
ATOM 1673 C CA . VAL A 1 213 ? 16.368 36.047 58.006 1.00 52.12 213 VAL A CA 1
ATOM 1674 C C . VAL A 1 213 ? 16.791 37.335 58.717 1.00 52.12 213 VAL A C 1
ATOM 1676 O O . VAL A 1 213 ? 17.970 37.472 59.046 1.00 52.12 213 VAL A O 1
ATOM 1679 N N . GLY A 1 214 ? 15.842 38.236 58.980 1.00 43.09 214 GLY A N 1
ATOM 1680 C CA . GLY A 1 214 ? 16.037 39.457 59.768 1.00 43.09 214 GLY A CA 1
ATOM 1681 C C . GLY A 1 214 ? 14.920 40.457 59.546 1.00 43.09 214 GLY A C 1
ATOM 1682 O O . GLY A 1 214 ? 15.003 41.171 58.527 1.00 43.09 214 GLY A O 1
#

Organism: Thalassiosira oceanica (NCBI:txid159749)

pLDDT: mean 75.19, std 25.98, range [25.77, 97.56]

Secondary structure (DSSP, 8-state):
-HHHHHHTT-HHHHHHHHHHHHHT-TTPPP-HHHHHHHHHHHHHTT-HHHHHHHHHHT-TTS--TT----HHHHHHHHHHHHHTT-HHHHHHHHHHHHHTT-HHHHHHHHHHHHHTT-HHHHHHHHHHHHTTSS-HHHHHHHHHHHHHHHHHHT--S--SS---------------S-------------------------------------

InterPro domains:
  IPR006597 Sel1-like repeat [PF08238] (12-46)
  IPR006597 Sel1-like repeat [PF08238] (49-86)
  IPR006597 Sel1-like repeat [SM00671] (11-47)
  IPR006597 Sel1-like repeat [SM00671] (48-86)
  IPR006597 Sel1-like repeat [SM00671] (87-118)
  IPR011990 Tetratricopeptide-like helical domain superfamily [G3DSA:1.25.40.10] (1-168)
  IPR050767 Sel1/AlgK [PTHR11102] (7-151)

Radius of gyration: 26.2 Å; chains: 1; bounding box: 64×72×88 Å

Foldseek 3Di:
DLVVCVVVLPLVSLQVVLVCLCVVPPVRHNDLVSSLVSLVSSVVVPNLVSLQVQLQSQPPVDDDPPGHHDNVSSLVSLVSSVVVVNLVSLQVQLVSCVVVVVNVSSLVSLLVSLLQQDVVSLVVQVVCVVVVNHDPVSSVSSVVSNVVNVVVVVDDVPPPDDDDDDDDDDDDDDDDDDDDDPDDPDDDDDDPDDDDDDDDDDDDDDDDDDDDDD

Sequence (214 aa):
MIQNRVKANDPLAIHHLGLCYRDGNHGLEKDMPRAVELFEQAAELGLKEAHLKLGYMFDETIAYDGVDNDMSKAIEHYEFAAKQGYVIARHNLGAINYNMGNYGLARKHWMISAKLGFKESLDDIKDMYMEGMALKSDYAEAMHGYHNANKEMGSPDMESTREGKDRKGELSGISRVTQFSRRGRGSHSLTLNKAQFGSKTLEINAMHVFGIVG